Protein AF-A0A2V8BJ32-F1 (afdb_monomer_lite)

Structure (mmCIF, N/CA/C/O backbone):
data_AF-A0A2V8BJ32-F1
#
_entry.id   AF-A0A2V8BJ32-F1
#
loop_
_atom_site.group_PDB
_atom_site.id
_atom_site.type_symbol
_atom_site.label_atom_id
_atom_site.label_alt_id
_atom_site.label_comp_id
_atom_site.label_asym_id
_atom_site.label_entity_id
_atom_site.label_seq_id
_atom_site.pdbx_PDB_ins_code
_atom_site.Cartn_x
_atom_site.Cartn_y
_atom_site.Cartn_z
_atom_site.occupancy
_atom_site.B_iso_or_equiv
_atom_site.auth_seq_id
_atom_site.auth_comp_id
_atom_site.auth_asym_id
_atom_site.auth_atom_id
_atom_site.pdbx_PDB_model_num
ATOM 1 N N . MET A 1 1 ? 41.929 -1.522 50.857 1.00 39.97 1 MET A N 1
ATOM 2 C CA . MET A 1 1 ? 41.269 -2.635 50.139 1.00 39.97 1 MET A CA 1
ATOM 3 C C . MET A 1 1 ? 40.223 -2.040 49.204 1.00 39.97 1 MET A C 1
ATOM 5 O O . MET A 1 1 ? 39.151 -1.680 49.663 1.00 39.97 1 MET A O 1
ATOM 9 N N . HIS A 1 2 ? 40.567 -1.831 47.930 1.00 30.88 2 HIS A N 1
ATOM 10 C CA . HIS A 1 2 ? 39.649 -1.279 46.927 1.00 30.88 2 HIS A CA 1
ATOM 11 C C . HIS A 1 2 ? 38.985 -2.425 46.160 1.00 30.88 2 HIS A C 1
ATOM 13 O O . HIS A 1 2 ? 39.658 -3.179 45.464 1.00 30.88 2 HIS A O 1
ATOM 19 N N . SER A 1 3 ? 37.669 -2.557 46.323 1.00 29.95 3 SER A N 1
ATOM 20 C CA . SER A 1 3 ? 36.839 -3.518 45.599 1.00 29.95 3 SER A CA 1
ATOM 21 C C . SER A 1 3 ? 36.438 -2.914 44.254 1.00 29.95 3 SER A C 1
ATOM 23 O O . SER A 1 3 ? 35.726 -1.914 44.209 1.00 29.95 3 SER A O 1
ATOM 25 N N . ILE A 1 4 ? 36.909 -3.510 43.160 1.00 33.06 4 ILE A N 1
ATOM 26 C CA . ILE A 1 4 ? 36.534 -3.146 41.791 1.00 33.06 4 ILE A CA 1
ATOM 27 C C . ILE A 1 4 ? 35.224 -3.875 41.469 1.00 33.06 4 ILE A C 1
ATOM 29 O O . ILE A 1 4 ? 35.199 -5.097 41.348 1.00 33.06 4 ILE A O 1
ATOM 33 N N . GLN A 1 5 ? 34.124 -3.129 41.381 1.00 37.59 5 GLN A N 1
ATOM 34 C CA . GLN A 1 5 ? 32.831 -3.631 40.910 1.00 37.59 5 GLN A CA 1
ATOM 35 C C . GLN A 1 5 ? 32.867 -3.721 39.377 1.00 37.59 5 GLN A C 1
ATOM 37 O O . GLN A 1 5 ? 32.996 -2.712 38.685 1.00 37.59 5 GLN A O 1
ATOM 42 N N . LEU A 1 6 ? 32.785 -4.944 38.849 1.00 33.41 6 LEU A N 1
ATOM 43 C CA . LEU A 1 6 ? 32.633 -5.232 37.424 1.00 33.41 6 LEU A CA 1
ATOM 44 C C . LEU A 1 6 ? 31.199 -4.899 36.992 1.00 33.41 6 LEU A C 1
ATOM 46 O O . LEU A 1 6 ? 30.262 -5.647 37.266 1.00 33.41 6 LEU A O 1
ATOM 50 N N . THR A 1 7 ? 31.031 -3.779 36.292 1.00 40.47 7 THR A N 1
ATOM 51 C CA . THR A 1 7 ? 29.776 -3.406 35.632 1.00 40.47 7 THR A CA 1
ATOM 52 C C . THR A 1 7 ? 29.473 -4.408 34.515 1.00 40.47 7 THR A C 1
ATOM 54 O O . THR A 1 7 ? 30.022 -4.338 33.415 1.00 40.47 7 THR A O 1
ATOM 57 N N . ARG A 1 8 ? 28.612 -5.383 34.811 1.00 41.97 8 ARG A N 1
ATOM 58 C CA . ARG A 1 8 ? 28.102 -6.372 33.855 1.00 41.97 8 ARG A CA 1
ATOM 59 C C . ARG A 1 8 ? 27.190 -5.660 32.849 1.00 41.97 8 ARG A C 1
ATOM 61 O O . ARG A 1 8 ? 26.111 -5.196 33.201 1.00 41.97 8 ARG A O 1
ATOM 68 N N . ASN A 1 9 ? 27.646 -5.538 31.603 1.00 51.25 9 ASN A N 1
ATOM 69 C CA . ASN A 1 9 ? 26.899 -4.922 30.503 1.00 51.25 9 ASN A CA 1
ATOM 70 C C . ASN A 1 9 ? 25.660 -5.765 30.131 1.00 51.25 9 ASN A C 1
ATOM 72 O O . ASN A 1 9 ? 25.753 -6.692 29.333 1.00 51.25 9 ASN A O 1
ATOM 76 N N . SER A 1 10 ? 24.485 -5.379 30.635 1.00 53.38 10 SER A N 1
ATOM 77 C CA . SER A 1 10 ? 23.157 -5.948 30.317 1.00 53.38 10 SER A CA 1
ATOM 78 C C . SER A 1 10 ? 22.689 -5.724 28.869 1.00 53.38 10 SER A C 1
ATOM 80 O O . SER A 1 10 ? 21.607 -6.153 28.475 1.00 53.38 10 SER A O 1
ATOM 82 N N . LYS A 1 11 ? 23.500 -5.050 28.047 1.00 53.09 11 LYS A N 1
ATOM 83 C CA . LYS A 1 11 ? 23.150 -4.671 26.672 1.00 53.09 11 LYS A CA 1
ATOM 84 C C . LYS A 1 11 ? 23.356 -5.792 25.644 1.00 53.09 11 LYS A C 1
ATOM 86 O O . LYS A 1 11 ? 22.832 -5.684 24.541 1.00 53.09 11 LYS A O 1
ATOM 91 N N . LEU A 1 12 ? 24.096 -6.852 25.983 1.00 50.72 12 LEU A N 1
ATOM 92 C CA . LEU A 1 12 ? 24.335 -7.985 25.075 1.00 50.72 12 LEU A CA 1
ATOM 93 C C . LEU A 1 12 ? 23.344 -9.139 25.272 1.00 50.72 12 LEU A C 1
ATOM 95 O O . LEU A 1 12 ? 22.940 -9.740 24.280 1.00 50.72 12 LEU A O 1
ATOM 99 N N . ASP A 1 13 ? 22.848 -9.362 26.491 1.00 51.31 13 ASP A N 1
ATOM 100 C CA . ASP A 1 13 ? 21.828 -10.394 26.737 1.00 51.31 13 ASP A CA 1
ATOM 101 C C . ASP A 1 13 ? 20.469 -10.006 26.105 1.00 51.31 13 ASP A C 1
ATOM 103 O O . ASP A 1 13 ? 19.774 -10.845 25.536 1.00 51.31 13 ASP A O 1
ATOM 107 N N . SER A 1 14 ? 20.163 -8.703 26.015 1.00 57.22 14 SER A N 1
ATOM 108 C CA . SER A 1 14 ? 18.980 -8.183 25.304 1.00 57.22 14 SER A CA 1
ATOM 109 C C . SER A 1 14 ? 18.993 -8.413 23.781 1.00 57.22 14 SER A C 1
ATOM 111 O O . SER A 1 14 ? 17.940 -8.296 23.147 1.00 57.22 14 SER A O 1
ATOM 113 N N . LEU A 1 15 ? 20.147 -8.705 23.170 1.00 53.25 15 LEU A N 1
ATOM 114 C CA . LEU A 1 15 ? 20.251 -8.907 21.718 1.00 53.25 15 LEU A CA 1
ATOM 115 C C . LEU A 1 15 ? 20.173 -10.379 21.297 1.00 53.25 15 LEU A C 1
ATOM 117 O O . LEU A 1 15 ? 19.966 -10.644 20.113 1.00 53.25 15 LEU A O 1
ATOM 121 N N . MET A 1 16 ? 20.281 -11.331 22.229 1.00 48.72 16 MET A N 1
ATOM 122 C CA . MET A 1 16 ? 20.056 -12.751 21.923 1.00 48.72 16 MET A CA 1
ATOM 123 C C . MET A 1 16 ? 18.642 -13.238 22.262 1.00 48.72 16 MET A C 1
ATOM 125 O O . MET A 1 16 ? 18.194 -14.225 21.681 1.00 48.72 16 MET A O 1
ATOM 129 N N . GLU A 1 17 ? 17.885 -12.511 23.086 1.00 47.22 17 GLU A N 1
ATOM 130 C CA . GLU A 1 17 ? 16.532 -12.912 23.507 1.00 47.22 17 GLU A CA 1
ATOM 131 C C . GLU A 1 17 ? 15.395 -12.349 22.629 1.00 47.22 17 GLU A C 1
ATOM 133 O O . GLU A 1 17 ? 14.222 -12.389 22.984 1.00 47.22 17 GLU A O 1
ATOM 138 N N . THR A 1 18 ? 15.714 -11.848 21.431 1.00 49.72 18 THR A N 1
ATOM 139 C CA . THR A 1 18 ? 14.730 -11.335 20.451 1.00 49.72 18 THR A CA 1
ATOM 140 C C . THR A 1 18 ? 14.602 -12.198 19.195 1.00 49.72 18 THR A C 1
ATOM 142 O O . THR A 1 18 ? 14.073 -11.747 18.180 1.00 49.72 18 THR A O 1
ATOM 145 N N . LYS A 1 19 ? 15.050 -13.461 19.242 1.00 50.56 19 LYS A N 1
ATOM 146 C CA . LYS A 1 19 ? 14.910 -14.396 18.110 1.00 50.56 19 LYS A CA 1
ATOM 147 C C . LYS A 1 19 ? 13.961 -15.577 18.348 1.00 50.56 19 LYS A C 1
ATOM 149 O O . LYS A 1 19 ? 13.609 -16.242 17.383 1.00 50.56 19 LYS A O 1
ATOM 154 N N . ASN A 1 20 ? 13.479 -15.781 19.577 1.00 45.41 20 ASN A N 1
ATOM 155 C CA . ASN A 1 20 ? 12.725 -16.989 19.951 1.00 45.41 20 ASN A CA 1
ATOM 156 C C . ASN A 1 20 ? 11.257 -16.744 20.345 1.00 45.41 20 ASN A C 1
ATOM 158 O O . ASN A 1 20 ? 10.639 -17.607 20.954 1.00 45.41 20 ASN A O 1
ATOM 162 N N . SER A 1 21 ? 10.669 -15.598 19.988 1.00 48.44 21 SER A N 1
ATOM 163 C CA . SER A 1 21 ? 9.247 -15.321 20.258 1.00 48.44 21 SER A CA 1
ATOM 164 C C . SER A 1 21 ? 8.500 -14.925 18.983 1.00 48.44 21 SER A C 1
ATOM 166 O O . SER A 1 21 ? 7.912 -13.850 18.865 1.00 48.44 21 SER A O 1
ATOM 168 N N . CYS A 1 22 ? 8.596 -15.778 17.961 1.00 47.50 22 CYS A N 1
ATOM 169 C CA . CYS A 1 22 ? 7.806 -15.646 16.737 1.00 47.50 22 CYS A CA 1
ATOM 170 C C . CYS A 1 22 ? 7.344 -16.997 16.177 1.00 47.50 22 CYS A C 1
ATOM 172 O O . CYS A 1 22 ? 7.110 -17.116 14.981 1.00 47.50 22 CYS A O 1
ATOM 174 N N . ASP A 1 23 ? 7.107 -17.978 17.048 1.00 44.84 23 ASP A N 1
ATOM 175 C CA . ASP A 1 23 ? 6.207 -19.096 16.742 1.00 44.84 23 ASP A CA 1
ATOM 176 C C . ASP A 1 23 ? 4.753 -18.653 16.980 1.00 44.84 23 ASP A C 1
ATOM 178 O O . ASP A 1 23 ? 3.971 -19.292 17.683 1.00 44.84 23 ASP A O 1
ATOM 182 N N . ARG A 1 24 ? 4.362 -17.503 16.406 1.00 52.78 24 ARG A N 1
ATOM 183 C CA . ARG A 1 24 ? 2.940 -17.265 16.150 1.00 52.78 24 ARG A CA 1
ATOM 184 C C . ARG A 1 24 ? 2.593 -18.226 15.034 1.00 52.78 24 ARG A C 1
ATOM 186 O O . ARG A 1 24 ? 3.032 -18.014 13.904 1.00 52.78 24 ARG A O 1
ATOM 193 N N . PHE A 1 25 ? 1.868 -19.283 15.392 1.00 49.84 25 PHE A N 1
ATOM 194 C CA . PHE A 1 25 ? 1.277 -20.239 14.466 1.00 49.84 25 PHE A CA 1
ATOM 195 C C . PHE A 1 25 ? 0.885 -19.516 13.177 1.00 49.84 25 PHE A C 1
ATOM 197 O O . PHE A 1 25 ? 0.158 -18.518 13.272 1.00 49.84 25 PHE A O 1
ATOM 204 N N . PRO A 1 26 ? 1.384 -19.940 12.000 1.00 56.91 26 PRO A N 1
ATOM 205 C CA . PRO A 1 26 ? 0.847 -19.437 10.754 1.00 56.91 26 PRO A CA 1
ATOM 206 C C . PRO A 1 26 ? -0.631 -19.800 10.797 1.00 56.91 26 PRO A C 1
ATOM 208 O O . PRO A 1 26 ? -0.985 -20.967 10.667 1.00 56.91 26 PRO A O 1
ATOM 211 N N . LEU A 1 27 ? -1.479 -18.819 11.116 1.00 63.47 27 LEU A N 1
ATOM 212 C CA . LEU A 1 27 ? -2.914 -18.963 10.984 1.00 63.47 27 LEU A CA 1
ATOM 213 C C . LEU A 1 27 ? -3.107 -19.361 9.534 1.00 63.47 27 LEU A C 1
ATOM 215 O O . LEU A 1 27 ? -2.789 -18.594 8.622 1.00 63.47 27 LEU A O 1
ATOM 219 N N . ASP A 1 28 ? -3.484 -20.619 9.359 1.00 75.06 28 ASP A N 1
ATOM 220 C CA . ASP A 1 28 ? -3.641 -21.211 8.052 1.00 75.06 28 ASP A CA 1
ATOM 221 C C . ASP A 1 28 ? -4.677 -20.349 7.334 1.00 75.06 28 ASP A C 1
ATOM 223 O O . ASP A 1 28 ? -5.749 -20.078 7.872 1.00 75.06 28 ASP A O 1
ATOM 227 N N . GLU A 1 29 ? -4.338 -19.813 6.166 1.00 74.12 29 GLU A N 1
ATOM 228 C CA . GLU A 1 29 ? -5.190 -18.843 5.459 1.00 74.12 29 GLU A CA 1
ATOM 229 C C . GLU A 1 29 ? -6.587 -19.411 5.172 1.00 74.12 29 GLU A C 1
ATOM 231 O O . GLU A 1 29 ? -7.569 -18.678 5.102 1.00 74.12 29 GLU A O 1
ATOM 236 N N . SER A 1 30 ? -6.680 -20.737 5.102 1.00 82.00 30 SER A N 1
ATOM 237 C CA . SER A 1 30 ? -7.916 -21.512 5.045 1.00 82.00 30 SER A CA 1
ATOM 238 C C . SER A 1 30 ? -8.854 -21.280 6.237 1.00 82.00 30 SER A C 1
ATOM 240 O O . SER A 1 30 ? -10.068 -21.362 6.062 1.00 82.00 30 SER A O 1
ATOM 242 N N . ALA A 1 31 ? -8.336 -20.948 7.422 1.00 89.62 31 ALA A N 1
ATOM 243 C CA . ALA A 1 31 ? -9.136 -20.654 8.610 1.00 89.62 31 ALA A CA 1
ATOM 244 C C . ALA A 1 31 ? -9.827 -19.281 8.549 1.00 89.62 31 ALA A C 1
ATOM 246 O O . ALA A 1 31 ? -10.846 -19.090 9.208 1.00 89.62 31 ALA A O 1
ATOM 247 N N . LEU A 1 32 ? -9.309 -18.336 7.752 1.00 87.88 32 LEU A N 1
ATOM 248 C CA . LEU A 1 32 ? -9.893 -16.995 7.596 1.00 87.88 32 LEU A CA 1
ATOM 249 C C . LEU A 1 32 ? -11.096 -16.967 6.637 1.00 87.88 32 LEU A C 1
ATOM 251 O O . LEU A 1 32 ? -11.821 -15.974 6.589 1.00 87.88 32 LEU A O 1
ATOM 255 N N . GLY A 1 33 ? -11.331 -18.047 5.886 1.00 93.69 33 GLY A N 1
ATOM 256 C CA . GLY A 1 33 ? -12.442 -18.154 4.942 1.00 93.69 33 GLY A CA 1
ATOM 257 C C . GLY A 1 33 ? -12.182 -17.451 3.607 1.00 93.69 33 GLY A C 1
ATOM 258 O O . GLY A 1 33 ? -11.065 -17.440 3.095 1.00 93.69 33 GLY A O 1
ATOM 259 N N . VAL A 1 34 ? -13.239 -16.912 2.994 1.00 95.62 34 VAL A N 1
ATOM 260 C CA . VAL A 1 34 ? -13.168 -16.184 1.715 1.00 95.62 34 VAL A CA 1
ATOM 261 C C . VAL A 1 34 ? -12.975 -14.692 2.008 1.00 95.62 34 VAL A C 1
ATOM 263 O O . VAL A 1 34 ? -13.690 -14.166 2.859 1.00 95.62 34 VAL A O 1
ATOM 266 N N . PRO A 1 35 ? -12.039 -13.993 1.338 1.00 96.62 35 PRO A N 1
ATOM 267 C CA . PRO A 1 35 ? -11.855 -12.560 1.553 1.00 96.62 35 PRO A CA 1
ATOM 268 C C . PRO A 1 35 ? -13.084 -11.770 1.088 1.00 96.62 35 PRO A C 1
ATOM 270 O O . PRO A 1 35 ? -13.553 -11.960 -0.035 1.00 96.62 35 PRO A O 1
ATOM 273 N N . ASP A 1 36 ? -13.545 -10.836 1.922 1.00 97.12 36 ASP A N 1
ATOM 274 C CA . ASP A 1 36 ? -14.656 -9.925 1.615 1.00 97.12 36 ASP A CA 1
ATOM 275 C C . ASP A 1 36 ? -14.272 -8.961 0.485 1.00 97.12 36 ASP A C 1
ATOM 277 O O . ASP A 1 36 ? -15.070 -8.654 -0.400 1.00 97.12 36 ASP A O 1
ATOM 281 N N . GLN A 1 37 ? -13.033 -8.459 0.527 1.00 96.94 37 GLN A N 1
ATOM 282 C CA . GLN A 1 37 ? -12.506 -7.522 -0.460 1.00 96.94 37 GLN A CA 1
ATOM 283 C C . GLN A 1 37 ? -11.052 -7.840 -0.805 1.00 96.94 37 GLN A C 1
ATOM 285 O O . GLN A 1 37 ? -10.239 -8.193 0.053 1.00 96.94 37 GLN A O 1
ATOM 290 N N . VAL A 1 38 ? -10.709 -7.660 -2.080 1.00 96.69 38 VAL A N 1
ATOM 291 C CA . VAL A 1 38 ? -9.374 -7.930 -2.619 1.00 96.69 38 VAL A CA 1
ATOM 292 C C . VAL A 1 38 ? -8.842 -6.673 -3.293 1.00 96.69 38 VAL A C 1
ATOM 294 O O . VAL A 1 38 ? -9.232 -6.329 -4.408 1.00 96.69 38 VAL A O 1
ATOM 297 N N . HIS A 1 39 ? -7.897 -6.014 -2.632 1.00 96.44 39 HIS A N 1
ATOM 298 C CA . HIS A 1 39 ? -7.268 -4.789 -3.113 1.00 96.44 39 HIS A CA 1
ATOM 299 C C . HIS A 1 39 ? -5.916 -5.119 -3.745 1.00 96.44 39 HIS A C 1
ATOM 301 O O . HIS A 1 39 ? -4.938 -5.443 -3.066 1.00 96.44 39 HIS A O 1
ATOM 307 N N . ARG A 1 40 ? -5.866 -5.067 -5.079 1.00 95.62 40 ARG A N 1
ATOM 308 C CA . ARG A 1 40 ? -4.651 -5.297 -5.879 1.00 95.62 40 ARG A CA 1
ATOM 309 C C . ARG A 1 40 ? -4.123 -3.989 -6.446 1.00 95.62 40 ARG A C 1
ATOM 311 O O . ARG A 1 40 ? -4.852 -3.008 -6.608 1.00 95.62 40 ARG A O 1
ATOM 318 N N . ILE A 1 41 ? -2.848 -3.998 -6.814 1.00 92.88 41 ILE A N 1
ATOM 319 C CA . ILE A 1 41 ? -2.256 -2.901 -7.579 1.00 92.88 41 ILE A CA 1
ATOM 320 C C . ILE A 1 41 ? -3.031 -2.670 -8.867 1.00 92.88 41 ILE A C 1
ATOM 322 O O . ILE A 1 41 ? -3.435 -3.614 -9.549 1.00 92.88 41 ILE A O 1
ATOM 326 N N . SER A 1 42 ? -3.208 -1.393 -9.199 1.00 89.25 42 SER A N 1
ATOM 327 C CA . SER A 1 42 ? -3.900 -1.007 -10.417 1.00 89.25 42 SER A CA 1
ATOM 328 C C . SER A 1 42 ? -3.180 -1.553 -11.654 1.00 89.25 42 SER A C 1
ATOM 330 O O . SER A 1 42 ? -1.985 -1.285 -11.833 1.00 89.25 42 SER A O 1
ATOM 332 N N . PRO A 1 43 ? -3.884 -2.251 -12.567 1.00 89.12 43 PRO A N 1
ATOM 333 C CA . PRO A 1 43 ? -3.284 -2.724 -13.814 1.00 89.12 43 PRO A CA 1
ATOM 334 C C . PRO A 1 43 ? -2.759 -1.560 -14.665 1.00 89.12 43 PRO A C 1
ATOM 336 O O . PRO A 1 43 ? -1.827 -1.743 -15.447 1.00 89.12 43 PRO A O 1
ATOM 339 N N . ARG A 1 44 ? -3.291 -0.343 -14.464 1.00 90.44 44 ARG A N 1
ATOM 340 C CA . ARG A 1 44 ? -2.811 0.880 -15.121 1.00 90.44 44 ARG A CA 1
ATOM 341 C C . ARG A 1 44 ? -1.372 1.210 -14.739 1.00 90.44 44 ARG A C 1
ATOM 343 O O . ARG A 1 44 ? -0.595 1.555 -15.616 1.00 90.44 44 ARG A O 1
ATOM 350 N N . VAL A 1 45 ? -0.995 1.063 -13.467 1.00 88.19 45 VAL A N 1
ATOM 351 C CA . VAL A 1 45 ? 0.382 1.330 -13.010 1.00 88.19 45 VAL A CA 1
ATOM 352 C C . VAL A 1 45 ? 1.353 0.345 -13.657 1.00 88.19 45 VAL A C 1
ATOM 354 O O . VAL A 1 45 ? 2.386 0.750 -14.179 1.00 88.19 45 VAL A O 1
ATOM 357 N N . ILE A 1 46 ? 0.984 -0.939 -13.701 1.00 89.19 46 ILE A N 1
ATOM 358 C CA . ILE A 1 46 ? 1.790 -1.977 -14.355 1.00 89.19 46 ILE A CA 1
ATOM 359 C C . ILE A 1 46 ? 1.928 -1.678 -15.855 1.00 89.19 46 ILE A C 1
ATOM 361 O O . ILE A 1 46 ? 3.031 -1.745 -16.394 1.00 89.19 46 ILE A O 1
ATOM 365 N N . SER A 1 47 ? 0.833 -1.303 -16.522 1.00 90.38 47 SER A N 1
ATOM 366 C CA . SER A 1 47 ? 0.842 -0.920 -17.937 1.00 90.38 47 SER A CA 1
ATOM 367 C C . SER A 1 47 ? 1.727 0.303 -18.202 1.00 90.38 47 SER A C 1
ATOM 369 O O . SER A 1 47 ? 2.538 0.267 -19.124 1.00 90.38 47 SER A O 1
ATOM 371 N N . LEU A 1 48 ? 1.657 1.341 -17.362 1.00 91.94 48 LEU A N 1
ATOM 372 C CA . LEU A 1 48 ? 2.518 2.523 -17.468 1.00 91.94 48 LEU A CA 1
ATOM 373 C C . LEU A 1 48 ? 4.003 2.172 -17.309 1.00 91.94 48 LEU A C 1
ATOM 375 O O . LEU A 1 48 ? 4.825 2.694 -18.058 1.00 91.94 48 LEU A O 1
ATOM 379 N N . CYS A 1 49 ? 4.359 1.260 -16.398 1.00 89.50 49 CYS A N 1
ATOM 380 C CA . CYS A 1 49 ? 5.740 0.786 -16.270 1.00 89.50 49 CYS A CA 1
ATOM 381 C C . CYS A 1 49 ? 6.226 0.056 -17.533 1.00 89.50 49 CYS A C 1
ATOM 383 O O . CYS A 1 49 ? 7.355 0.284 -17.964 1.00 89.50 49 CYS A O 1
ATOM 385 N N . TRP A 1 50 ? 5.383 -0.781 -18.148 1.00 90.12 50 TRP A N 1
ATOM 386 C CA . TRP A 1 50 ? 5.715 -1.453 -19.411 1.00 90.12 50 TRP A CA 1
ATOM 387 C C . TRP A 1 50 ? 5.879 -0.471 -20.570 1.00 90.12 50 TRP A C 1
ATOM 389 O O . TRP A 1 50 ? 6.835 -0.586 -21.334 1.00 90.12 50 TRP A O 1
ATOM 399 N N . LEU A 1 51 ? 4.987 0.516 -20.683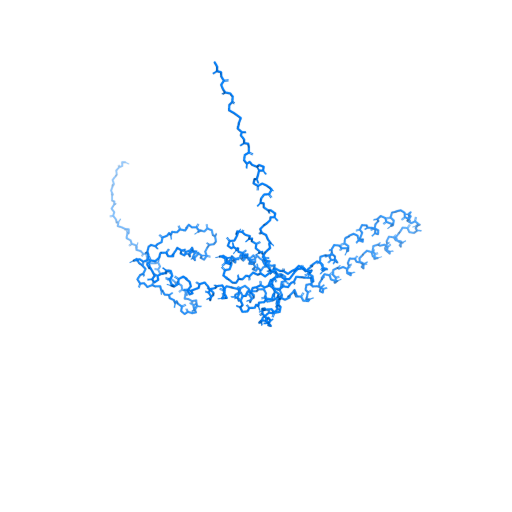 1.00 93.06 51 LEU A N 1
ATOM 400 C CA . LEU A 1 51 ? 5.083 1.561 -21.704 1.00 93.06 51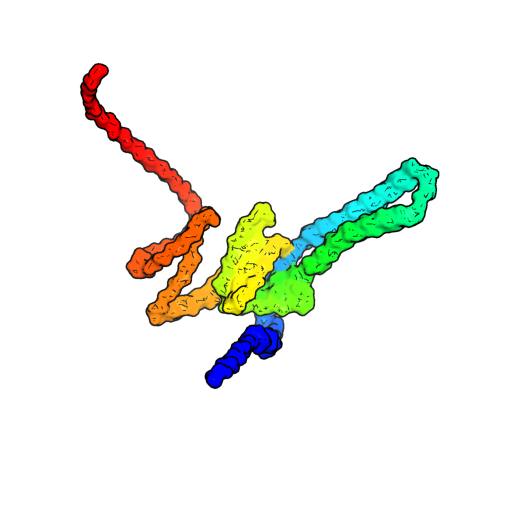 LEU A CA 1
ATOM 401 C C . LEU A 1 51 ? 6.343 2.411 -21.524 1.00 93.06 51 LEU A C 1
ATOM 403 O O . LEU A 1 51 ? 7.024 2.695 -22.506 1.00 93.06 51 LEU A O 1
ATOM 407 N N . ALA A 1 52 ? 6.692 2.768 -20.285 1.00 90.25 52 ALA A N 1
ATOM 408 C CA . ALA A 1 52 ? 7.926 3.489 -19.986 1.00 90.25 52 ALA A CA 1
ATOM 409 C C . ALA A 1 52 ? 9.168 2.671 -20.377 1.00 90.25 52 ALA A C 1
ATOM 411 O O . ALA A 1 52 ? 10.056 3.192 -21.046 1.00 90.25 52 ALA A O 1
ATOM 412 N N . ALA A 1 53 ? 9.201 1.378 -20.037 1.00 88.38 53 ALA A N 1
ATOM 413 C CA . ALA A 1 53 ? 10.292 0.490 -20.435 1.00 88.38 53 ALA A CA 1
ATOM 414 C C . ALA A 1 53 ? 10.416 0.383 -21.967 1.00 88.38 53 ALA A C 1
ATOM 416 O O . ALA A 1 53 ? 11.518 0.481 -22.507 1.00 88.38 53 ALA A O 1
ATOM 417 N N . LEU A 1 54 ? 9.290 0.249 -22.679 1.00 91.12 54 LEU A N 1
ATOM 418 C CA . LEU A 1 54 ? 9.267 0.209 -24.143 1.00 91.12 54 LEU A CA 1
ATOM 419 C C . LEU A 1 54 ? 9.765 1.526 -24.755 1.00 91.12 54 LEU A C 1
ATOM 421 O O . LEU A 1 54 ? 10.563 1.503 -25.689 1.00 91.12 54 LEU A O 1
ATOM 425 N N . ALA A 1 55 ? 9.341 2.669 -24.210 1.00 91.00 55 ALA A N 1
ATOM 426 C CA . ALA A 1 55 ? 9.782 3.983 -24.664 1.00 91.00 55 ALA A CA 1
ATOM 427 C C . ALA A 1 55 ? 11.302 4.165 -24.503 1.00 91.00 55 ALA A C 1
ATOM 429 O O . ALA A 1 55 ? 11.956 4.640 -25.431 1.00 91.00 55 ALA A O 1
ATOM 430 N N . CYS A 1 56 ? 11.878 3.721 -23.379 1.00 87.38 56 CYS A N 1
ATOM 431 C CA . CYS A 1 56 ? 13.329 3.725 -23.165 1.00 87.38 56 CYS A CA 1
ATOM 432 C C . CYS A 1 56 ? 14.064 2.865 -24.204 1.00 87.38 56 CYS A C 1
ATOM 434 O O . CYS A 1 56 ? 15.068 3.306 -24.761 1.00 87.38 56 CYS A O 1
ATOM 436 N N . LEU A 1 57 ? 13.547 1.672 -24.520 1.00 87.31 57 LEU A N 1
ATOM 437 C CA . LEU A 1 57 ? 14.137 0.795 -25.538 1.00 87.31 57 LEU A CA 1
ATOM 438 C C . LEU A 1 57 ? 14.080 1.409 -26.945 1.00 87.31 57 LEU A C 1
ATOM 440 O O . LEU A 1 57 ? 15.061 1.345 -27.686 1.00 87.31 57 LEU A O 1
ATOM 444 N N . VAL A 1 58 ? 12.959 2.038 -27.310 1.00 92.56 58 VAL A N 1
ATOM 445 C CA . VAL A 1 58 ? 12.810 2.720 -28.607 1.00 92.56 58 VAL A CA 1
ATOM 446 C C . VAL A 1 58 ? 13.751 3.922 -28.703 1.00 92.56 58 VAL A C 1
ATOM 448 O O . VAL A 1 58 ? 14.436 4.077 -29.714 1.00 92.56 58 VAL A O 1
ATOM 451 N N . ALA A 1 59 ? 13.837 4.744 -27.654 1.00 88.38 59 ALA A N 1
ATOM 452 C CA . ALA A 1 59 ? 14.756 5.880 -27.605 1.00 88.38 59 ALA A CA 1
ATOM 453 C C . ALA A 1 59 ? 16.218 5.426 -27.726 1.00 88.38 59 ALA A C 1
ATOM 455 O O . ALA A 1 59 ? 16.978 5.996 -28.510 1.00 88.38 59 ALA A O 1
ATOM 456 N N . ALA A 1 60 ? 16.591 4.354 -27.024 1.00 85.69 60 ALA A N 1
ATOM 457 C CA . ALA A 1 60 ? 17.913 3.749 -27.110 1.00 85.69 60 ALA A CA 1
ATOM 458 C C . ALA A 1 60 ? 18.255 3.303 -28.541 1.00 85.69 60 ALA A C 1
ATOM 460 O O . ALA A 1 60 ? 19.306 3.666 -29.075 1.00 85.69 60 ALA A O 1
ATOM 461 N N . ALA A 1 61 ? 17.347 2.571 -29.191 1.00 87.62 61 ALA A N 1
ATOM 462 C CA . ALA A 1 61 ? 17.522 2.118 -30.569 1.00 87.62 61 ALA A CA 1
ATOM 463 C C . ALA A 1 61 ? 17.636 3.292 -31.557 1.00 87.62 61 ALA A C 1
ATOM 465 O O . ALA A 1 61 ? 18.464 3.262 -32.471 1.00 87.62 61 ALA A O 1
ATOM 466 N N . LEU A 1 62 ? 16.844 4.347 -31.354 1.00 91.94 62 LEU A N 1
ATOM 467 C CA . LEU A 1 62 ? 16.863 5.545 -32.189 1.00 91.94 62 LEU A CA 1
ATOM 468 C C . LEU A 1 62 ? 18.179 6.319 -32.043 1.00 91.94 62 LEU A C 1
ATOM 470 O O . LEU A 1 62 ? 18.766 6.706 -33.053 1.00 91.94 62 LEU A O 1
ATOM 474 N N . VAL A 1 63 ? 18.690 6.482 -30.819 1.00 87.75 63 VAL A N 1
ATOM 475 C CA . VAL A 1 63 ? 19.997 7.107 -30.554 1.00 87.75 63 VAL A CA 1
ATOM 476 C C . VAL A 1 63 ? 21.115 6.337 -31.255 1.00 87.75 63 VAL A C 1
ATOM 478 O O . VAL A 1 63 ? 21.911 6.944 -31.975 1.00 87.75 63 VAL A O 1
ATOM 481 N N . VAL A 1 64 ? 21.139 5.007 -31.119 1.00 84.50 64 VAL A N 1
ATOM 482 C CA . VAL A 1 64 ? 22.117 4.149 -31.807 1.00 84.50 64 VAL A CA 1
ATOM 483 C C . VAL A 1 64 ? 22.007 4.309 -33.327 1.00 84.50 64 VAL A C 1
ATOM 485 O O . VAL A 1 64 ? 23.019 4.539 -33.987 1.00 84.50 64 VAL A O 1
ATOM 488 N N . SER A 1 65 ? 20.792 4.280 -33.887 1.00 87.31 65 SER A N 1
ATOM 489 C CA . SER A 1 65 ? 20.571 4.439 -35.331 1.00 87.31 65 SER A CA 1
ATOM 490 C C . SER A 1 65 ? 21.041 5.800 -35.862 1.00 87.31 65 SER A C 1
ATOM 492 O O . SER A 1 65 ? 21.690 5.866 -36.911 1.00 87.31 65 SER A O 1
ATOM 494 N N . LEU A 1 66 ? 20.757 6.886 -35.139 1.00 90.00 66 LEU A N 1
ATOM 495 C CA . LEU A 1 66 ? 21.180 8.236 -35.516 1.00 90.00 66 LEU A CA 1
ATOM 496 C C . LEU A 1 66 ? 22.702 8.401 -35.440 1.00 90.00 66 LEU A C 1
ATOM 498 O O . LEU A 1 6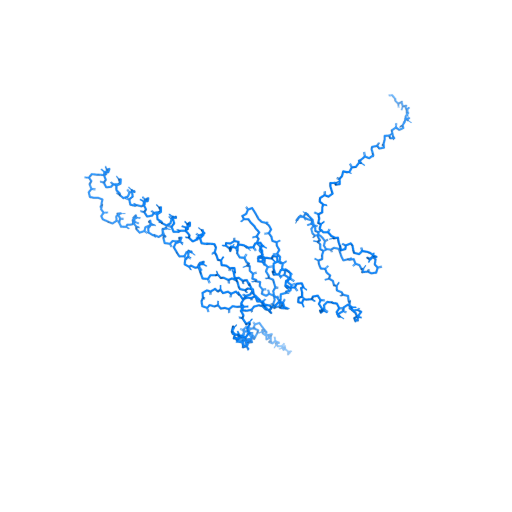6 ? 23.294 8.988 -36.347 1.00 90.00 66 LEU A O 1
ATOM 502 N N . LEU A 1 67 ? 23.345 7.850 -34.406 1.00 85.50 67 LEU A N 1
ATOM 503 C CA . LEU A 1 67 ? 24.806 7.839 -34.273 1.00 85.50 67 LEU A CA 1
ATOM 504 C C . LEU A 1 67 ? 25.466 7.082 -35.431 1.00 85.50 67 LEU A C 1
ATOM 506 O O . LEU A 1 67 ? 26.409 7.601 -36.031 1.00 85.50 67 LEU A O 1
ATOM 510 N N . SER A 1 68 ? 24.939 5.910 -35.801 1.00 83.31 68 SER A N 1
ATOM 511 C CA . SER A 1 68 ? 25.449 5.126 -36.933 1.00 83.31 68 SER A CA 1
ATOM 512 C C . SER A 1 68 ? 25.347 5.877 -38.261 1.00 83.31 68 SER A C 1
ATOM 514 O O . SER A 1 68 ? 26.288 5.845 -39.050 1.00 83.31 68 SER A O 1
ATOM 516 N N . LYS A 1 69 ? 24.236 6.589 -38.506 1.00 88.81 69 LYS A N 1
ATOM 517 C CA . LYS A 1 69 ? 24.064 7.390 -39.730 1.00 88.81 69 LYS A CA 1
ATOM 518 C C . LYS A 1 69 ? 24.968 8.621 -39.757 1.00 88.81 69 LYS A C 1
ATOM 520 O O . LYS A 1 69 ? 25.509 8.946 -40.808 1.00 88.81 69 LYS A O 1
ATOM 525 N N . ARG A 1 70 ? 25.124 9.314 -38.623 1.00 88.81 70 ARG A N 1
ATOM 526 C CA . ARG A 1 70 ? 25.848 10.593 -38.562 1.00 88.81 70 ARG A CA 1
ATOM 527 C C . ARG A 1 70 ? 27.360 10.424 -38.654 1.00 88.81 70 ARG A C 1
ATOM 529 O O . ARG A 1 70 ? 28.013 11.260 -39.267 1.00 88.81 70 ARG A O 1
ATOM 536 N N . LEU A 1 71 ? 27.922 9.392 -38.024 1.00 83.31 71 LEU A N 1
ATOM 537 C CA . LEU A 1 71 ? 29.377 9.261 -37.954 1.00 83.31 71 LEU A CA 1
ATOM 538 C C . LEU A 1 71 ? 29.990 8.673 -39.229 1.00 83.31 71 LEU A C 1
ATOM 540 O O . LEU A 1 71 ? 31.197 8.810 -39.403 1.00 83.31 71 LEU A O 1
ATOM 544 N N . GLY A 1 72 ? 29.211 8.030 -40.112 1.00 75.75 72 GLY A N 1
ATOM 545 C CA . GLY A 1 72 ? 29.701 7.463 -41.383 1.00 75.75 72 GLY A CA 1
ATOM 546 C C . GLY A 1 72 ? 30.852 6.452 -41.240 1.00 75.75 72 GLY A C 1
ATOM 547 O O . GLY A 1 72 ? 31.416 5.996 -42.228 1.00 75.75 72 GLY A O 1
ATOM 548 N N . THR A 1 73 ? 31.215 6.113 -40.005 1.00 61.59 73 THR A N 1
ATOM 549 C CA . THR A 1 73 ? 32.404 5.373 -39.608 1.00 61.59 73 THR A CA 1
ATOM 550 C C . THR A 1 73 ? 32.010 4.359 -38.552 1.00 61.59 73 THR A C 1
ATOM 552 O O . THR A 1 73 ? 31.077 4.559 -37.768 1.00 61.59 73 THR A O 1
ATOM 555 N N . THR A 1 74 ? 32.733 3.244 -38.553 1.00 77.19 74 THR A N 1
ATOM 556 C CA . THR A 1 74 ? 32.691 2.194 -37.538 1.00 77.19 74 THR A CA 1
ATOM 557 C C . THR A 1 74 ? 32.912 2.804 -36.159 1.00 77.19 74 THR A C 1
ATOM 559 O O . THR A 1 74 ? 34.052 2.993 -35.736 1.00 77.19 74 THR A O 1
ATOM 562 N N . VAL A 1 75 ? 31.820 3.121 -35.456 1.00 73.31 75 VAL A N 1
ATOM 563 C CA . VAL A 1 75 ? 31.865 3.457 -34.032 1.00 73.31 75 VAL A CA 1
ATOM 564 C C . VAL A 1 75 ? 32.616 2.314 -33.357 1.00 73.31 75 VAL A C 1
ATOM 566 O O . VAL A 1 75 ? 32.184 1.163 -33.484 1.00 73.31 75 VAL A O 1
ATOM 569 N N . PRO A 1 76 ? 33.753 2.580 -32.692 1.00 82.94 76 PRO A N 1
ATOM 570 C CA . PRO A 1 76 ? 34.530 1.520 -32.081 1.00 82.94 76 PRO A CA 1
ATOM 571 C C . PRO A 1 76 ? 33.620 0.744 -31.133 1.00 82.94 76 PRO A C 1
ATOM 573 O O . PRO A 1 76 ? 33.029 1.339 -30.230 1.00 82.94 76 PRO A O 1
ATOM 576 N N . LEU A 1 77 ? 33.506 -0.570 -31.360 1.00 82.50 77 LEU A N 1
ATOM 577 C CA . LEU A 1 77 ? 32.533 -1.483 -30.738 1.00 82.50 77 LEU A CA 1
ATOM 578 C C . LEU A 1 77 ? 32.364 -1.257 -29.226 1.00 82.50 77 LEU A C 1
ATOM 580 O O . LEU A 1 77 ? 31.259 -1.329 -28.697 1.00 82.50 77 LEU A O 1
ATOM 584 N N . ARG A 1 78 ? 33.460 -0.906 -28.544 1.00 88.19 78 ARG A N 1
ATOM 585 C CA . ARG A 1 78 ? 33.500 -0.585 -27.112 1.00 88.19 78 ARG A CA 1
ATOM 586 C C . ARG A 1 78 ? 32.546 0.548 -26.709 1.00 88.19 78 ARG A C 1
ATOM 588 O O . ARG A 1 78 ? 31.853 0.417 -25.709 1.00 88.19 78 ARG A O 1
ATOM 595 N N . HIS A 1 79 ? 32.471 1.633 -27.480 1.00 84.50 79 HIS A N 1
ATOM 596 C CA . HIS A 1 79 ? 31.602 2.773 -27.159 1.00 84.50 79 HIS A CA 1
ATOM 597 C C . HIS A 1 79 ? 30.129 2.435 -27.391 1.00 84.50 79 HIS A C 1
ATOM 599 O O . HIS A 1 79 ? 29.283 2.793 -26.575 1.00 84.50 79 HIS A O 1
ATOM 605 N N . ALA A 1 80 ? 29.830 1.686 -28.458 1.00 82.38 80 ALA A N 1
ATOM 606 C CA . ALA A 1 80 ? 28.481 1.185 -28.710 1.00 82.38 80 ALA A CA 1
ATOM 607 C C . ALA A 1 80 ? 28.014 0.240 -27.587 1.00 82.38 80 ALA A C 1
ATOM 609 O O . ALA A 1 80 ? 26.884 0.357 -27.118 1.00 82.38 80 ALA A O 1
ATOM 610 N N . MET A 1 81 ? 28.900 -0.638 -27.100 1.00 85.94 81 MET A N 1
ATOM 611 C CA . MET A 1 81 ? 28.614 -1.522 -25.967 1.00 85.94 81 MET A CA 1
ATOM 612 C C . MET A 1 81 ? 28.367 -0.757 -24.663 1.00 85.94 81 MET A C 1
ATOM 614 O O . MET A 1 81 ? 27.406 -1.066 -23.965 1.00 85.94 81 MET A O 1
ATOM 618 N N . LEU A 1 82 ? 29.188 0.249 -24.338 1.00 91.25 82 LEU A N 1
ATOM 619 C CA . LEU A 1 82 ? 29.011 1.049 -23.119 1.00 91.25 82 LEU A CA 1
ATOM 620 C C . LEU A 1 82 ? 27.698 1.838 -23.135 1.00 91.25 82 LEU A C 1
ATOM 622 O O . LEU A 1 82 ? 26.975 1.843 -22.139 1.00 91.25 82 LEU A O 1
ATOM 626 N N . LEU A 1 83 ? 27.362 2.457 -24.270 1.00 87.38 83 LEU A N 1
ATOM 627 C CA . LEU A 1 83 ? 26.107 3.192 -24.421 1.00 87.38 83 LEU A CA 1
ATOM 628 C C . LEU A 1 83 ? 24.900 2.250 -24.329 1.00 87.38 83 LEU A C 1
ATOM 630 O O . LEU A 1 83 ? 23.934 2.547 -23.629 1.00 87.38 83 LEU A O 1
ATOM 634 N N . GLY A 1 84 ? 24.980 1.091 -24.989 1.00 85.88 84 GLY A N 1
ATOM 635 C CA . GLY A 1 84 ? 23.954 0.055 -24.905 1.00 85.88 84 GLY A CA 1
ATOM 636 C C . GLY A 1 84 ? 23.750 -0.437 -23.473 1.00 85.88 84 GLY A C 1
ATOM 637 O O . GLY A 1 84 ? 22.613 -0.513 -23.018 1.00 85.88 84 GLY A O 1
ATOM 638 N N . ALA A 1 85 ? 24.832 -0.703 -22.738 1.00 89.75 85 ALA A N 1
ATOM 639 C CA . ALA A 1 85 ? 24.765 -1.131 -21.344 1.00 89.75 85 ALA A CA 1
ATOM 640 C C . ALA A 1 85 ? 24.114 -0.070 -20.442 1.00 89.75 85 ALA A C 1
ATOM 642 O O . ALA A 1 85 ? 23.232 -0.413 -19.657 1.00 89.75 85 ALA A O 1
ATOM 643 N N . ALA A 1 86 ? 24.484 1.206 -20.593 1.00 90.75 86 ALA A N 1
ATOM 644 C CA . ALA A 1 86 ? 23.893 2.303 -19.825 1.00 90.75 86 ALA A CA 1
ATOM 645 C C . ALA A 1 86 ? 22.372 2.410 -20.057 1.00 90.75 86 ALA A C 1
ATOM 647 O O . ALA A 1 86 ? 21.587 2.427 -19.108 1.00 90.75 86 ALA A O 1
ATOM 648 N N . LEU A 1 87 ? 21.938 2.369 -21.318 1.00 85.88 87 LEU A N 1
ATOM 649 C CA . LEU A 1 87 ? 20.516 2.431 -21.674 1.00 85.88 87 LEU A CA 1
ATOM 650 C C . LEU A 1 87 ? 19.737 1.208 -21.170 1.00 85.88 87 LEU A C 1
ATOM 652 O O . LEU A 1 87 ? 18.597 1.323 -20.718 1.00 85.88 87 LEU A O 1
ATOM 656 N N . LEU A 1 88 ? 20.363 0.031 -21.200 1.00 87.00 88 LEU A N 1
ATOM 657 C CA . LEU A 1 88 ? 19.757 -1.204 -20.710 1.00 87.00 88 LEU A CA 1
ATOM 658 C C . LEU A 1 88 ? 19.600 -1.176 -19.185 1.00 87.00 88 LEU A C 1
ATOM 660 O O . LEU A 1 88 ? 18.570 -1.616 -18.676 1.00 87.00 88 LEU A O 1
ATOM 664 N N . THR A 1 89 ? 20.558 -0.594 -18.454 1.00 90.62 89 THR A N 1
ATOM 665 C CA . THR A 1 89 ? 20.416 -0.393 -17.004 1.00 90.62 89 THR A CA 1
ATOM 666 C C . THR A 1 89 ? 19.271 0.554 -16.653 1.00 90.62 89 THR A C 1
ATOM 668 O O . THR A 1 89 ? 18.527 0.262 -15.718 1.00 90.62 89 THR A O 1
ATOM 671 N N . GLU A 1 90 ? 19.053 1.622 -17.425 1.00 88.50 90 GLU A N 1
ATOM 672 C CA . GLU A 1 90 ? 17.914 2.525 -17.213 1.00 88.50 90 GLU A CA 1
ATOM 673 C C . GLU A 1 90 ? 16.571 1.837 -17.492 1.00 88.50 90 GLU A C 1
ATOM 675 O O . GLU A 1 90 ? 15.640 1.955 -16.693 1.00 88.50 90 GLU A O 1
ATOM 680 N N . ALA A 1 91 ? 16.479 1.054 -18.571 1.00 87.62 91 ALA A N 1
ATOM 681 C CA . ALA A 1 91 ? 15.270 0.299 -18.907 1.00 87.62 91 ALA A CA 1
ATOM 682 C C . ALA A 1 91 ? 14.965 -0.827 -17.900 1.00 87.62 91 ALA A C 1
ATOM 684 O O . ALA A 1 91 ? 13.804 -1.203 -17.720 1.00 87.62 91 ALA A O 1
ATOM 685 N N . LEU A 1 92 ? 15.982 -1.354 -17.211 1.00 89.88 92 LEU A N 1
ATOM 686 C CA . LEU A 1 92 ? 15.820 -2.434 -16.237 1.00 89.88 92 LEU A CA 1
ATOM 687 C C . LEU A 1 92 ? 15.112 -1.970 -14.954 1.00 89.88 92 LEU A C 1
ATOM 689 O O . LEU A 1 92 ? 14.334 -2.728 -14.373 1.00 89.88 92 LEU A O 1
ATOM 693 N N . VAL A 1 93 ? 15.327 -0.725 -14.522 1.00 91.56 93 VAL A N 1
ATOM 694 C CA . VAL A 1 93 ? 14.737 -0.172 -13.289 1.00 91.56 93 VAL A CA 1
ATOM 695 C C . VAL A 1 93 ? 13.199 -0.257 -13.256 1.00 91.56 93 VAL A C 1
ATOM 697 O O . VAL A 1 93 ? 12.668 -0.823 -12.293 1.00 91.56 93 VAL A O 1
ATOM 700 N N . PRO A 1 94 ? 12.439 0.247 -14.254 1.00 88.56 94 PRO A N 1
ATOM 701 C CA . PRO A 1 94 ? 10.978 0.162 -14.236 1.00 88.56 94 PRO A CA 1
ATOM 702 C C . PRO A 1 94 ? 10.471 -1.280 -14.330 1.00 88.56 94 PRO A C 1
ATOM 704 O O . PRO A 1 94 ? 9.427 -1.584 -13.757 1.00 88.56 94 PRO A O 1
ATOM 707 N N . ILE A 1 95 ? 11.212 -2.176 -14.990 1.00 87.69 95 ILE A N 1
ATOM 708 C CA . ILE A 1 95 ? 10.869 -3.602 -15.076 1.00 87.69 95 ILE A CA 1
ATOM 709 C C . ILE A 1 95 ? 10.979 -4.251 -13.693 1.00 87.69 95 ILE A C 1
ATOM 711 O O . ILE A 1 95 ? 10.036 -4.902 -13.239 1.00 87.69 95 ILE A O 1
ATOM 715 N N . VAL A 1 96 ? 12.094 -4.029 -12.989 1.00 91.31 96 VAL A N 1
ATOM 716 C CA . VAL A 1 96 ? 12.298 -4.535 -11.622 1.00 91.31 96 VAL A CA 1
ATOM 717 C C . VAL A 1 96 ? 11.238 -3.972 -10.677 1.00 91.31 96 VAL A C 1
ATOM 719 O O . VAL A 1 96 ? 10.647 -4.726 -9.904 1.00 91.31 96 VAL A O 1
ATOM 722 N N . MET A 1 97 ? 10.930 -2.675 -10.777 1.00 87.50 97 MET A N 1
ATOM 723 C CA . MET A 1 97 ? 9.846 -2.060 -10.008 1.00 87.50 97 MET A CA 1
ATOM 724 C C . MET A 1 97 ? 8.490 -2.702 -10.321 1.00 87.50 97 MET A C 1
ATOM 726 O O . MET A 1 97 ? 7.768 -3.064 -9.395 1.00 87.50 97 MET A O 1
ATOM 730 N N . ALA A 1 98 ? 8.148 -2.906 -11.596 1.00 86.56 98 ALA A N 1
ATOM 731 C CA . ALA A 1 98 ? 6.889 -3.533 -11.994 1.00 86.56 98 ALA A CA 1
ATOM 732 C C . ALA A 1 98 ? 6.748 -4.952 -11.425 1.00 86.56 98 ALA A C 1
ATOM 734 O O . ALA A 1 98 ? 5.682 -5.306 -10.917 1.00 86.56 98 ALA A O 1
ATOM 735 N N . VAL A 1 99 ? 7.822 -5.746 -11.457 1.00 88.50 99 VAL A N 1
ATOM 736 C CA . VAL A 1 99 ? 7.847 -7.099 -10.879 1.00 88.50 99 VAL A CA 1
ATOM 737 C C . VAL A 1 99 ? 7.698 -7.045 -9.362 1.00 88.50 99 VAL A C 1
ATOM 739 O O . VAL A 1 99 ? 6.864 -7.758 -8.805 1.00 88.50 99 VAL A O 1
ATOM 742 N N . HIS A 1 100 ? 8.455 -6.172 -8.694 1.00 87.50 100 HIS A N 1
ATOM 743 C CA . HIS A 1 100 ? 8.414 -6.025 -7.239 1.00 87.50 100 HIS A CA 1
ATOM 744 C C . HIS A 1 100 ? 7.022 -5.625 -6.752 1.00 87.50 100 HIS A C 1
ATOM 746 O O . HIS A 1 100 ? 6.488 -6.219 -5.814 1.00 87.50 100 HIS A O 1
ATOM 752 N N . PHE A 1 101 ? 6.398 -4.666 -7.436 1.00 86.44 101 PHE A N 1
ATOM 753 C CA . PHE A 1 101 ? 5.071 -4.188 -7.090 1.00 86.44 101 PHE A CA 1
ATOM 754 C C . PHE A 1 101 ? 3.988 -5.221 -7.389 1.00 86.44 101 PHE A C 1
ATOM 756 O O . PHE A 1 101 ? 3.148 -5.439 -6.524 1.00 86.44 101 PHE A O 1
ATOM 763 N N . ARG A 1 102 ? 4.033 -5.944 -8.517 1.00 87.88 102 ARG A N 1
ATOM 764 C CA . ARG A 1 102 ? 2.998 -6.928 -8.915 1.00 87.88 102 ARG A CA 1
ATOM 765 C C . ARG A 1 102 ? 2.653 -7.962 -7.834 1.00 87.88 102 ARG A C 1
ATOM 767 O O . ARG A 1 102 ? 1.584 -8.563 -7.879 1.00 87.88 102 ARG A O 1
ATOM 774 N N . THR A 1 103 ? 3.548 -8.166 -6.877 1.00 89.38 103 THR A N 1
ATOM 775 C CA . THR A 1 103 ? 3.389 -9.128 -5.792 1.00 89.38 103 THR A CA 1
ATOM 776 C C . THR A 1 103 ? 2.692 -8.598 -4.535 1.00 89.38 103 THR A C 1
ATOM 778 O O . THR A 1 103 ? 2.509 -9.374 -3.598 1.00 89.38 103 THR A O 1
ATOM 781 N N . VAL A 1 104 ? 2.321 -7.312 -4.488 1.00 93.50 104 VAL A N 1
ATOM 782 C CA . VAL A 1 104 ? 1.663 -6.694 -3.328 1.00 93.50 104 VAL A CA 1
ATOM 783 C C . VAL A 1 104 ? 0.142 -6.714 -3.491 1.00 93.50 104 VAL A C 1
ATOM 785 O O . VAL A 1 104 ? -0.393 -6.214 -4.484 1.00 93.50 104 VAL A O 1
ATOM 788 N N . ALA A 1 105 ? -0.558 -7.254 -2.496 1.00 95.88 105 ALA A N 1
ATOM 789 C CA . ALA A 1 105 ? -2.012 -7.210 -2.393 1.00 95.88 105 ALA A CA 1
ATOM 790 C C . ALA A 1 105 ? -2.455 -7.135 -0.927 1.00 95.88 105 ALA A C 1
ATOM 792 O O . ALA A 1 105 ? -1.764 -7.626 -0.033 1.00 95.88 105 ALA A O 1
ATOM 793 N N . TYR A 1 106 ? -3.622 -6.542 -0.696 1.00 96.94 106 TYR A N 1
ATOM 794 C CA . TYR A 1 106 ? -4.280 -6.521 0.605 1.00 96.94 106 TYR A CA 1
ATOM 795 C C . TYR A 1 106 ? -5.618 -7.240 0.488 1.00 96.94 106 TYR A C 1
ATOM 797 O O . TYR A 1 106 ? -6.435 -6.917 -0.375 1.00 96.94 106 TYR A O 1
ATOM 805 N N . LEU A 1 107 ? -5.818 -8.239 1.336 1.00 96.94 107 LEU A N 1
ATOM 806 C CA . LEU A 1 107 ? -7.045 -9.018 1.414 1.00 96.94 107 LEU A CA 1
ATOM 807 C C . LEU A 1 107 ? -7.725 -8.667 2.732 1.00 96.94 107 LEU A C 1
ATOM 809 O O . LEU A 1 107 ? -7.116 -8.780 3.798 1.00 96.94 107 LEU A O 1
ATOM 813 N N . VAL A 1 108 ? -8.965 -8.208 2.653 1.00 97.38 108 VAL A N 1
ATOM 814 C CA . VAL A 1 108 ? -9.770 -7.858 3.821 1.00 97.38 108 VAL A CA 1
ATOM 815 C C . VAL A 1 108 ? -10.638 -9.062 4.150 1.00 97.38 108 VAL A C 1
ATOM 817 O O . VAL A 1 108 ? -11.427 -9.497 3.313 1.00 97.38 108 VAL A O 1
ATOM 820 N N . PHE A 1 109 ? -10.489 -9.588 5.358 1.00 97.31 109 PHE A N 1
ATOM 821 C CA . PHE A 1 109 ? -11.337 -10.637 5.908 1.00 97.31 109 PHE A CA 1
ATOM 822 C C . PHE A 1 109 ? -12.153 -10.082 7.072 1.00 97.31 109 PHE A C 1
ATOM 824 O O . PHE A 1 109 ? -11.865 -9.009 7.612 1.00 97.31 109 PHE A O 1
ATOM 831 N N . ARG A 1 110 ? -13.148 -10.853 7.507 1.00 95.88 110 ARG A N 1
ATOM 832 C CA . ARG A 1 110 ? -13.958 -10.508 8.674 1.00 95.88 110 ARG A CA 1
ATOM 833 C C . ARG A 1 110 ? -13.118 -10.316 9.939 1.00 95.88 110 ARG A C 1
ATOM 835 O O . ARG A 1 110 ? -13.347 -9.348 10.652 1.00 95.88 110 ARG A O 1
ATOM 842 N N . ASP A 1 111 ? -12.120 -11.172 10.162 1.00 95.69 111 ASP A N 1
ATOM 843 C CA . ASP A 1 111 ? -11.348 -11.211 11.417 1.00 95.69 111 ASP A CA 1
ATOM 844 C C . ASP A 1 111 ? -9.948 -10.577 11.319 1.00 95.69 111 ASP A C 1
ATOM 846 O O . ASP A 1 111 ? -9.241 -10.439 12.322 1.00 95.69 111 ASP A O 1
ATOM 850 N N . GLY A 1 112 ? -9.530 -10.152 10.123 1.00 95.94 112 GLY A N 1
ATOM 851 C CA . GLY A 1 112 ? -8.266 -9.446 9.961 1.00 95.94 112 GLY A CA 1
ATOM 852 C C . GLY A 1 112 ? -7.973 -8.953 8.549 1.00 95.94 112 GLY A C 1
ATOM 853 O O . GLY A 1 112 ? -8.723 -9.158 7.595 1.00 95.94 112 GLY A O 1
ATOM 854 N N . LEU A 1 113 ? -6.820 -8.311 8.429 1.00 96.94 113 LEU A N 1
ATOM 855 C CA . LEU A 1 113 ? -6.226 -7.839 7.192 1.00 96.94 113 LEU A CA 1
ATOM 856 C C . LEU A 1 113 ? -5.031 -8.723 6.840 1.00 96.94 113 LEU A C 1
ATOM 858 O O . LEU A 1 113 ? -4.092 -8.850 7.626 1.00 96.94 113 LEU A O 1
ATOM 862 N N . VAL A 1 114 ? -5.012 -9.286 5.636 1.00 96.44 114 VAL A N 1
ATOM 863 C CA . VAL A 1 114 ? -3.856 -10.037 5.137 1.00 96.44 114 VAL A CA 1
ATOM 864 C C . VAL A 1 114 ? -3.105 -9.195 4.122 1.00 96.44 114 VAL A C 1
ATOM 866 O O . VAL A 1 114 ? -3.616 -8.850 3.058 1.00 96.44 114 VAL A O 1
ATOM 869 N N . HIS A 1 115 ? -1.858 -8.882 4.449 1.00 95.69 115 HIS A N 1
ATOM 870 C CA . HIS A 1 115 ? -0.913 -8.262 3.537 1.00 95.69 115 HIS A CA 1
ATOM 871 C C . HIS A 1 115 ? -0.105 -9.355 2.835 1.00 95.69 115 HIS A C 1
ATOM 873 O O . HIS A 1 115 ? 0.679 -10.079 3.454 1.00 95.69 115 HIS A O 1
ATOM 879 N N . VAL A 1 116 ? -0.294 -9.464 1.526 1.00 95.00 116 VAL A N 1
ATOM 880 C CA . VAL A 1 116 ? 0.448 -10.375 0.657 1.00 95.00 116 VAL A CA 1
ATOM 881 C C . VAL A 1 116 ? 1.557 -9.588 -0.023 1.00 95.00 116 VAL A C 1
ATOM 883 O O . VAL A 1 116 ? 1.295 -8.573 -0.667 1.00 95.00 116 VAL A O 1
ATOM 886 N N . ARG A 1 117 ? 2.799 -10.056 0.112 1.00 93.44 117 ARG A N 1
ATOM 887 C CA . ARG A 1 117 ? 3.977 -9.499 -0.557 1.00 93.44 117 ARG A CA 1
ATOM 888 C C . ARG A 1 117 ? 4.878 -10.628 -1.046 1.00 93.44 117 ARG A C 1
ATOM 890 O O . ARG A 1 117 ? 5.711 -11.156 -0.305 1.00 93.44 117 ARG A O 1
ATOM 897 N N . GLY A 1 118 ? 4.732 -10.989 -2.315 1.00 90.75 118 GLY A N 1
ATOM 898 C CA . GLY A 1 118 ? 5.455 -12.122 -2.901 1.00 90.75 118 GLY A CA 1
ATOM 899 C C . GLY A 1 118 ? 4.968 -13.435 -2.304 1.00 90.75 118 GLY A C 1
ATOM 900 O O . GLY A 1 118 ? 3.770 -13.697 -2.273 1.00 90.75 118 GLY A O 1
ATOM 901 N N . SER A 1 119 ? 5.902 -14.247 -1.812 1.00 89.31 119 SER A N 1
ATOM 902 C CA . SER A 1 119 ? 5.595 -15.471 -1.061 1.00 89.31 119 SER A CA 1
ATOM 903 C C . SER A 1 119 ? 5.263 -15.213 0.409 1.00 89.31 119 SER A C 1
ATOM 905 O O . SER A 1 119 ? 4.806 -16.118 1.101 1.00 89.31 119 SER A O 1
ATOM 907 N N . ARG A 1 120 ? 5.503 -13.995 0.911 1.00 92.44 120 ARG A N 1
ATOM 908 C CA . ARG A 1 120 ? 5.254 -13.658 2.311 1.00 92.44 120 ARG A CA 1
ATOM 909 C C . ARG A 1 120 ? 3.816 -13.196 2.472 1.00 92.44 120 ARG A C 1
ATOM 911 O O . ARG A 1 120 ? 3.357 -12.307 1.756 1.00 92.44 120 ARG A O 1
ATOM 918 N N . ARG A 1 121 ? 3.135 -13.781 3.448 1.00 93.62 121 ARG A N 1
ATOM 919 C CA . ARG A 1 121 ? 1.799 -13.382 3.879 1.00 93.62 121 ARG A CA 1
ATOM 920 C C . ARG A 1 121 ? 1.898 -12.954 5.332 1.00 93.62 121 ARG A C 1
ATOM 922 O O . ARG A 1 121 ? 2.527 -13.631 6.141 1.00 93.62 121 ARG A O 1
ATOM 929 N N . THR A 1 122 ? 1.353 -11.792 5.646 1.00 93.81 122 THR A N 1
ATOM 930 C CA . THR A 1 122 ? 1.316 -11.263 7.007 1.00 93.81 122 THR A CA 1
ATOM 931 C C . THR A 1 122 ? -0.131 -10.992 7.352 1.00 93.81 122 THR A C 1
ATOM 933 O O . THR A 1 122 ? -0.764 -10.139 6.737 1.00 93.81 122 THR A O 1
ATOM 936 N N . ILE A 1 123 ? -0.643 -11.754 8.310 1.00 95.19 123 ILE A N 1
ATOM 937 C CA . ILE A 1 123 ? -1.995 -11.609 8.836 1.00 95.19 123 ILE A CA 1
ATOM 938 C C . ILE A 1 123 ? -1.911 -10.627 10.002 1.00 95.19 123 ILE A C 1
ATOM 940 O O . ILE A 1 123 ? -1.072 -10.792 10.887 1.00 95.19 123 ILE A O 1
ATOM 944 N N . VAL A 1 124 ? -2.745 -9.595 9.970 1.00 95.50 124 VAL A N 1
ATOM 945 C CA . VAL A 1 124 ? -2.885 -8.588 11.022 1.00 95.50 124 VAL A CA 1
ATOM 946 C C . VAL A 1 124 ? -4.326 -8.639 11.490 1.00 95.50 124 VAL A C 1
ATOM 948 O O . VAL A 1 124 ? -5.235 -8.371 10.702 1.00 95.50 124 VAL A O 1
ATOM 951 N N . ARG A 1 125 ? -4.560 -9.012 12.745 1.00 95.44 125 ARG A N 1
ATOM 952 C CA . ARG A 1 125 ? -5.932 -9.071 13.265 1.00 95.44 125 ARG A CA 1
ATOM 953 C C . ARG A 1 125 ? -6.454 -7.663 13.540 1.00 95.44 125 ARG A C 1
ATOM 955 O O . ARG A 1 125 ? -5.672 -6.759 13.835 1.00 95.44 125 ARG A O 1
ATOM 962 N N . TRP A 1 126 ? -7.769 -7.462 13.457 1.00 95.81 126 TRP A N 1
ATOM 963 C CA . TRP A 1 126 ? -8.352 -6.132 13.681 1.00 95.81 126 TRP A CA 1
ATOM 964 C C . TRP A 1 126 ? -8.100 -5.597 15.097 1.00 95.81 126 TRP A C 1
ATOM 966 O O . TRP A 1 126 ? -7.884 -4.401 15.256 1.00 95.81 126 TRP A O 1
ATOM 976 N N . ASP A 1 127 ? -8.054 -6.478 16.099 1.00 93.69 127 ASP A N 1
ATOM 977 C CA . ASP A 1 127 ? -7.746 -6.156 17.498 1.00 93.69 127 ASP A CA 1
ATOM 978 C C . ASP A 1 127 ? -6.253 -5.896 17.764 1.00 93.69 127 ASP A C 1
ATOM 980 O O . ASP A 1 127 ? -5.901 -5.331 18.797 1.00 93.69 12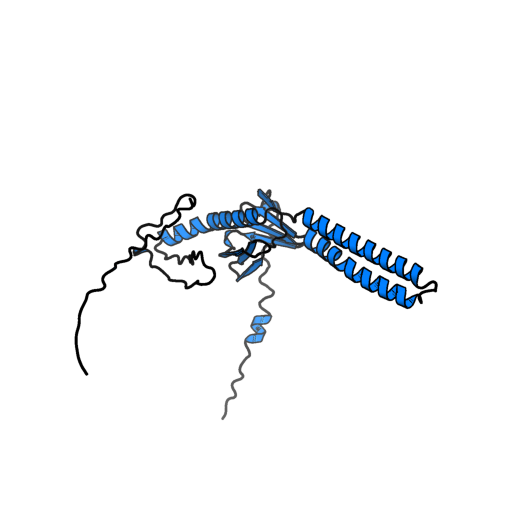7 ASP A O 1
ATOM 984 N N . GLU A 1 128 ? -5.362 -6.271 16.843 1.00 94.38 128 GLU A N 1
ATOM 985 C CA . GLU A 1 128 ? -3.935 -5.942 16.941 1.00 94.38 128 GLU A CA 1
ATOM 986 C C . GLU A 1 128 ? -3.626 -4.523 16.459 1.00 94.38 128 GLU A C 1
ATOM 988 O O . GLU A 1 128 ? -2.540 -4.014 16.736 1.00 94.38 128 GLU A O 1
ATOM 993 N N . ILE A 1 129 ? -4.539 -3.885 15.726 1.00 94.81 129 ILE A N 1
ATOM 994 C CA . ILE A 1 129 ? -4.347 -2.538 15.194 1.00 94.81 129 ILE A CA 1
ATOM 995 C C . ILE A 1 129 ? -4.713 -1.521 16.272 1.00 94.81 129 ILE A C 1
ATOM 997 O O . ILE A 1 129 ? -5.868 -1.411 16.672 1.00 94.81 129 ILE A O 1
ATOM 1001 N N . THR A 1 130 ? -3.728 -0.742 16.713 1.00 89.00 130 THR A N 1
ATOM 1002 C CA . THR A 1 130 ? -3.921 0.295 17.732 1.00 89.00 130 THR A CA 1
ATOM 1003 C C . THR A 1 130 ? -4.239 1.649 17.121 1.00 89.00 130 THR A C 1
ATOM 1005 O O . THR A 1 130 ? -5.076 2.379 17.645 1.00 89.00 130 THR A O 1
ATOM 1008 N N . GLU A 1 131 ? -3.588 1.996 16.008 1.00 88.88 131 GLU A N 1
ATOM 1009 C CA . GLU A 1 131 ? -3.734 3.310 15.383 1.00 88.88 131 GLU A CA 1
ATOM 1010 C C . GLU A 1 131 ? -3.757 3.198 13.857 1.00 88.88 131 GLU A C 1
ATOM 1012 O O . GLU A 1 131 ? -2.987 2.451 13.245 1.00 88.88 131 GLU A O 1
ATOM 1017 N N . VAL A 1 132 ? -4.616 3.998 13.224 1.00 90.06 132 VAL A N 1
ATOM 1018 C CA . VAL A 1 132 ? -4.669 4.161 11.768 1.00 90.06 132 VAL A CA 1
ATOM 1019 C C . VAL A 1 132 ? -4.481 5.640 11.453 1.00 90.06 132 VAL A C 1
ATOM 1021 O O . VAL A 1 132 ? -5.336 6.470 11.746 1.00 90.06 132 VAL A O 1
ATOM 1024 N N . PHE A 1 133 ? -3.343 5.981 10.855 1.00 90.19 133 PHE A N 1
ATOM 1025 C CA . PHE A 1 133 ? -3.028 7.341 10.434 1.00 90.19 133 PHE A CA 1
ATOM 1026 C C . PHE A 1 133 ? -3.375 7.547 8.967 1.00 90.19 133 PHE A C 1
ATOM 1028 O O . PHE A 1 133 ? -2.851 6.838 8.108 1.00 90.19 133 PHE A O 1
ATOM 1035 N N . GLU A 1 134 ? -4.157 8.582 8.680 1.00 91.00 134 GLU A N 1
ATOM 1036 C CA . GLU A 1 134 ? -4.353 9.112 7.334 1.00 91.00 134 GLU A CA 1
ATOM 1037 C C . GLU A 1 134 ? -3.448 10.334 7.130 1.00 91.00 134 GLU A C 1
ATOM 1039 O O . GLU A 1 134 ? -3.556 11.331 7.842 1.00 91.00 134 GLU A O 1
ATOM 1044 N N . LYS A 1 135 ? -2.550 10.284 6.141 1.00 89.88 135 LYS A N 1
ATOM 1045 C CA . LYS A 1 135 ? -1.779 11.454 5.705 1.00 89.88 135 LYS A CA 1
ATOM 1046 C C . LYS A 1 135 ? -2.127 11.791 4.264 1.00 89.88 135 LYS A C 1
ATOM 1048 O O . LYS A 1 135 ? -1.702 11.094 3.343 1.00 89.88 135 LYS A O 1
ATOM 1053 N N . ARG A 1 136 ? -2.841 12.896 4.059 1.00 87.44 136 ARG A N 1
ATOM 1054 C CA . ARG A 1 136 ? -3.094 13.434 2.717 1.00 87.44 136 ARG A CA 1
ATOM 1055 C C . ARG A 1 136 ? -1.820 14.051 2.149 1.00 87.44 136 ARG A C 1
ATOM 1057 O O . ARG A 1 136 ? -1.135 14.827 2.813 1.00 87.44 136 ARG A O 1
ATOM 1064 N N . THR A 1 137 ? -1.481 13.683 0.920 1.00 88.88 137 THR A N 1
ATOM 1065 C CA . THR A 1 137 ? -0.362 14.255 0.163 1.00 88.88 137 THR A CA 1
ATOM 1066 C C . THR A 1 137 ? -0.850 14.703 -1.211 1.00 88.88 137 THR A C 1
ATOM 1068 O O . THR A 1 137 ? -1.896 14.263 -1.678 1.00 88.88 137 THR A O 1
ATOM 1071 N N . TYR A 1 138 ? -0.067 15.529 -1.908 1.00 89.31 138 TYR A N 1
ATOM 1072 C CA . TYR A 1 138 ? -0.386 15.938 -3.283 1.00 89.31 138 TYR A CA 1
ATOM 1073 C C . TYR A 1 138 ? -0.434 14.763 -4.281 1.00 89.31 138 TYR A C 1
ATOM 1075 O O . TYR A 1 138 ? -0.975 14.907 -5.370 1.00 89.31 138 TYR A O 1
ATOM 1083 N N . ARG A 1 139 ? 0.132 13.598 -3.925 1.00 85.50 139 ARG A N 1
ATOM 1084 C CA . ARG A 1 139 ? 0.102 12.365 -4.735 1.00 85.50 139 ARG A CA 1
ATOM 1085 C C . ARG A 1 139 ? -1.027 11.407 -4.342 1.00 85.50 139 ARG A C 1
ATOM 1087 O O . ARG A 1 139 ? -1.041 10.278 -4.820 1.00 85.50 139 ARG A O 1
ATOM 1094 N N . GLY A 1 140 ? -1.918 11.831 -3.448 1.00 87.06 140 GLY A N 1
ATOM 1095 C CA . GLY A 1 140 ? -2.975 11.006 -2.871 1.00 87.06 140 GLY A CA 1
ATOM 1096 C C . GLY A 1 140 ? -2.812 10.811 -1.367 1.00 87.06 140 GLY A C 1
ATOM 1097 O O . GLY A 1 140 ? -1.906 11.353 -0.723 1.00 87.06 140 GLY A O 1
ATOM 1098 N N . THR A 1 141 ? -3.715 10.036 -0.794 1.00 87.75 141 THR A N 1
ATOM 1099 C CA . THR A 1 141 ? -3.711 9.723 0.631 1.00 87.75 141 THR A CA 1
ATOM 1100 C C . THR A 1 141 ? -2.724 8.583 0.916 1.00 87.75 141 THR A C 1
ATOM 1102 O O . THR A 1 141 ? -2.448 7.753 0.055 1.00 87.75 141 THR A O 1
ATOM 1105 N N . ARG A 1 142 ? -2.096 8.577 2.093 1.00 91.25 142 ARG A N 1
ATOM 1106 C CA . ARG A 1 142 ? -1.248 7.477 2.569 1.00 91.25 142 ARG A CA 1
ATOM 1107 C C . ARG A 1 142 ? -1.753 7.038 3.931 1.00 91.25 142 ARG A C 1
ATOM 1109 O O . ARG A 1 142 ? -1.774 7.852 4.853 1.00 91.25 142 ARG A O 1
ATOM 1116 N N . TYR A 1 143 ? -2.063 5.754 4.064 1.00 92.50 143 TYR A N 1
ATOM 1117 C CA . TYR A 1 143 ? -2.420 5.164 5.349 1.00 92.50 143 TYR A CA 1
ATOM 1118 C C . TYR A 1 143 ? -1.207 4.515 6.020 1.00 92.50 143 TYR A C 1
ATOM 1120 O O . TYR A 1 143 ? -0.398 3.842 5.372 1.00 92.50 143 TYR A O 1
ATOM 1128 N N . ARG A 1 144 ? -1.074 4.708 7.331 1.00 94.19 144 ARG A N 1
ATOM 1129 C CA . ARG A 1 144 ? -0.096 4.012 8.176 1.00 94.19 144 ARG A CA 1
ATOM 1130 C C . ARG A 1 144 ? -0.828 3.364 9.341 1.00 94.19 144 ARG A C 1
ATOM 1132 O O . ARG A 1 144 ? -1.425 4.062 10.148 1.00 94.19 144 ARG A O 1
ATOM 1139 N N . ILE A 1 145 ? -0.729 2.047 9.425 1.00 94.00 145 ILE A N 1
ATOM 1140 C CA . ILE A 1 145 ? -1.262 1.230 10.512 1.00 94.00 145 ILE A CA 1
ATOM 1141 C C . ILE A 1 145 ? -0.159 1.043 11.553 1.00 94.00 145 ILE A C 1
ATOM 1143 O O . ILE A 1 145 ? 0.980 0.735 11.183 1.00 94.00 145 ILE A O 1
ATOM 1147 N N . VAL A 1 146 ? -0.488 1.212 12.828 1.00 92.06 146 VAL A N 1
ATOM 1148 C CA . VAL A 1 146 ? 0.359 0.852 13.971 1.00 92.06 146 VAL A CA 1
ATOM 1149 C C . VAL A 1 146 ? -0.278 -0.332 14.683 1.00 92.06 146 VAL A C 1
ATOM 1151 O O . VAL A 1 146 ? -1.491 -0.361 14.886 1.00 92.06 146 VAL A O 1
ATOM 1154 N N . LEU A 1 147 ? 0.543 -1.328 14.994 1.00 94.81 147 LEU A N 1
ATOM 1155 C CA . LEU A 1 147 ? 0.136 -2.530 15.704 1.00 94.81 147 LEU A CA 1
ATOM 1156 C C . LEU A 1 147 ? 0.441 -2.392 17.203 1.00 94.81 147 LEU A C 1
ATOM 1158 O O . LEU A 1 147 ? 1.266 -1.573 17.613 1.00 94.81 147 LEU A O 1
ATOM 1162 N N . SER A 1 148 ? -0.178 -3.239 18.021 1.00 91.00 148 SER A N 1
ATOM 1163 C CA . SER A 1 148 ? 0.011 -3.292 19.477 1.00 91.00 148 SER A CA 1
ATOM 1164 C C . SER A 1 148 ? 1.446 -3.598 19.913 1.00 91.00 148 SER A C 1
ATOM 1166 O O . SER A 1 148 ? 1.862 -3.191 20.993 1.00 91.00 148 SER A O 1
ATOM 1168 N N . ASP A 1 149 ? 2.232 -4.249 19.055 1.00 92.75 149 ASP A N 1
ATOM 1169 C CA . ASP A 1 149 ? 3.664 -4.493 19.260 1.00 92.75 149 ASP A CA 1
ATOM 1170 C C . ASP A 1 149 ? 4.568 -3.333 18.793 1.00 92.75 149 ASP A C 1
ATOM 1172 O O . ASP A 1 149 ? 5.793 -3.460 18.768 1.00 92.75 149 ASP A O 1
ATOM 1176 N N . GLY A 1 150 ? 3.980 -2.202 18.394 1.00 92.75 150 GLY A N 1
ATOM 1177 C CA . GLY A 1 150 ? 4.689 -1.019 17.908 1.00 92.75 150 GLY A CA 1
ATOM 1178 C C . GLY A 1 150 ? 5.187 -1.126 16.464 1.00 92.75 150 GLY A C 1
ATOM 1179 O O . GLY A 1 150 ? 5.733 -0.150 15.936 1.00 92.75 150 GLY A O 1
ATOM 1180 N N . ARG A 1 151 ? 4.998 -2.264 15.777 1.00 94.62 151 ARG A N 1
ATOM 1181 C CA . ARG A 1 151 ? 5.302 -2.356 14.344 1.00 94.62 151 ARG A CA 1
ATOM 1182 C C . ARG A 1 151 ? 4.379 -1.431 13.565 1.00 94.62 151 ARG A C 1
ATOM 1184 O O . ARG A 1 151 ? 3.221 -1.221 13.913 1.00 94.62 151 ARG A O 1
ATOM 1191 N N . THR A 1 152 ? 4.897 -0.898 12.463 1.00 95.12 152 THR A N 1
ATOM 1192 C CA . THR A 1 152 ? 4.119 -0.035 11.575 1.00 95.12 152 THR A CA 1
ATOM 1193 C C . THR A 1 152 ? 4.086 -0.602 10.167 1.00 95.12 152 THR A C 1
ATOM 1195 O O . THR A 1 152 ? 5.105 -1.041 9.631 1.00 95.12 152 THR A O 1
ATOM 1198 N N . THR A 1 153 ? 2.905 -0.586 9.556 1.00 94.62 153 THR A N 1
ATOM 1199 C CA . THR A 1 153 ? 2.698 -1.007 8.169 1.00 94.62 153 THR A CA 1
ATOM 1200 C C . THR A 1 153 ? 2.114 0.158 7.387 1.00 94.62 153 THR A C 1
ATOM 1202 O O . THR A 1 153 ? 1.043 0.665 7.706 1.00 94.62 153 THR A O 1
ATOM 1205 N N . SER A 1 154 ? 2.832 0.612 6.361 1.00 94.62 154 SER A N 1
ATOM 1206 C CA . SER A 1 154 ? 2.332 1.651 5.456 1.00 94.62 154 SER A CA 1
ATOM 1207 C C . SER A 1 154 ? 1.614 1.014 4.274 1.00 94.62 154 SER A C 1
ATOM 1209 O O . SER A 1 154 ? 2.180 0.141 3.616 1.00 94.62 154 SER A O 1
ATOM 1211 N N . ILE A 1 155 ? 0.404 1.483 3.984 1.00 94.12 155 ILE A N 1
ATOM 1212 C CA . ILE A 1 155 ? -0.344 1.124 2.780 1.00 94.12 155 ILE A CA 1
ATOM 1213 C C . ILE A 1 155 ? 0.097 2.067 1.665 1.00 94.12 155 ILE A C 1
ATOM 1215 O O . ILE A 1 155 ? 0.124 3.292 1.823 1.00 94.12 155 ILE A O 1
ATOM 1219 N N . THR A 1 156 ? 0.511 1.498 0.540 1.00 88.88 156 THR A N 1
ATOM 1220 C CA . THR A 1 156 ? 1.001 2.275 -0.595 1.00 88.88 156 THR A CA 1
ATOM 1221 C C . THR A 1 156 ? -0.165 2.802 -1.445 1.00 88.88 156 THR A C 1
ATOM 1223 O O . THR A 1 156 ? -1.126 2.077 -1.694 1.00 88.88 156 THR A O 1
ATOM 1226 N N . PRO A 1 157 ? -0.075 4.040 -1.969 1.00 91.12 157 PRO A N 1
ATOM 1227 C CA . PRO A 1 157 ? -1.150 4.659 -2.758 1.00 91.12 157 PRO A CA 1
ATOM 1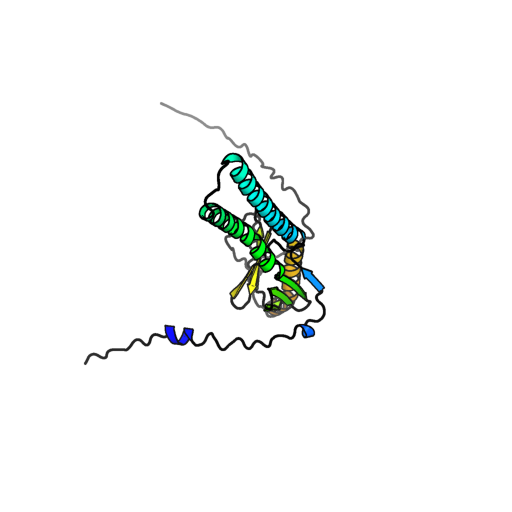228 C C . PRO A 1 157 ? -1.318 4.058 -4.166 1.00 91.12 157 PRO A C 1
ATOM 1230 O O . PRO A 1 157 ? -2.162 4.494 -4.933 1.00 91.12 157 PRO A O 1
ATOM 1233 N N . ILE A 1 158 ? -0.494 3.074 -4.539 1.00 90.75 158 ILE A N 1
ATOM 1234 C CA . ILE A 1 158 ? -0.522 2.413 -5.857 1.00 90.75 158 ILE A CA 1
ATOM 1235 C C . ILE A 1 158 ? -1.614 1.336 -5.976 1.00 90.75 158 ILE A C 1
ATOM 1237 O O . ILE A 1 158 ? -1.783 0.732 -7.041 1.00 90.75 158 ILE A O 1
ATOM 1241 N N . LEU A 1 159 ? -2.319 1.049 -4.881 1.00 93.44 159 LEU A N 1
ATOM 1242 C CA . LEU A 1 159 ? -3.425 0.098 -4.853 1.00 93.44 159 LEU A CA 1
ATOM 1243 C C . LEU A 1 159 ? -4.657 0.689 -5.537 1.00 93.44 159 LEU A C 1
ATOM 1245 O O . LEU A 1 159 ? -4.958 1.874 -5.409 1.00 93.44 159 LEU A O 1
ATOM 1249 N N . THR A 1 160 ? -5.386 -0.159 -6.256 1.00 92.62 160 THR A N 1
ATOM 1250 C CA . THR A 1 160 ? -6.724 0.195 -6.744 1.00 92.62 160 THR A CA 1
ATOM 1251 C C . THR A 1 160 ? -7.635 0.389 -5.540 1.00 92.62 160 THR A C 1
ATOM 1253 O O . THR A 1 160 ? -7.537 -0.387 -4.596 1.00 92.62 160 THR A O 1
ATOM 1256 N N . ASN A 1 161 ? -8.494 1.409 -5.569 1.00 93.88 161 ASN A N 1
ATOM 1257 C CA . ASN A 1 161 ? -9.436 1.715 -4.487 1.00 93.88 161 ASN A CA 1
ATOM 1258 C C . ASN A 1 161 ? -8.767 1.877 -3.107 1.00 93.88 161 ASN A C 1
ATOM 1260 O O . ASN A 1 161 ? -9.329 1.539 -2.072 1.00 93.88 161 ASN A O 1
ATOM 1264 N N . HIS A 1 162 ? -7.559 2.441 -3.096 1.00 93.88 162 HIS A N 1
ATOM 1265 C CA . HIS A 1 162 ? -6.792 2.750 -1.890 1.00 93.88 162 HIS A CA 1
ATOM 1266 C C . HIS A 1 162 ? -7.614 3.461 -0.790 1.00 93.88 162 HIS A C 1
ATOM 1268 O O . HIS A 1 162 ? -7.495 3.109 0.383 1.00 93.88 162 HIS A O 1
ATOM 1274 N N . ASP A 1 163 ? -8.444 4.443 -1.157 1.00 92.06 163 ASP A N 1
ATOM 1275 C CA . ASP A 1 163 ? -9.249 5.207 -0.193 1.00 92.06 163 ASP A CA 1
ATOM 1276 C C . ASP A 1 163 ? -10.371 4.346 0.416 1.00 92.06 163 ASP A C 1
ATOM 1278 O O . ASP A 1 163 ? -10.631 4.412 1.616 1.00 92.06 163 ASP A O 1
ATOM 1282 N N . GLU A 1 164 ? -10.982 3.473 -0.392 1.00 94.88 164 GLU A N 1
ATOM 1283 C CA . GLU A 1 164 ? -11.987 2.498 0.052 1.00 94.88 164 GLU A CA 1
ATOM 1284 C C . GLU A 1 164 ? -11.377 1.470 1.015 1.00 94.88 164 GLU A C 1
ATOM 1286 O O . GLU A 1 164 ? -11.976 1.153 2.044 1.00 94.88 164 GLU A O 1
ATOM 1291 N N . LEU A 1 165 ? -10.157 0.995 0.730 1.00 95.88 165 LEU A N 1
ATOM 1292 C CA . LEU A 1 165 ? -9.407 0.121 1.633 1.00 95.88 165 LEU A CA 1
ATOM 1293 C C . LEU A 1 165 ? -9.149 0.811 2.979 1.00 95.88 165 LEU A C 1
ATOM 1295 O O . LEU A 1 165 ? -9.381 0.209 4.026 1.00 95.88 165 LEU A O 1
ATOM 1299 N N . GLY A 1 166 ? -8.700 2.069 2.967 1.00 93.94 166 GLY A N 1
ATOM 1300 C CA . GLY A 1 166 ? -8.468 2.841 4.190 1.00 93.94 166 GLY A CA 1
ATOM 1301 C C . GLY A 1 166 ? -9.734 3.026 5.026 1.00 93.94 166 GLY A C 1
ATOM 1302 O O . GLY A 1 166 ? -9.716 2.770 6.232 1.00 93.94 166 GLY A O 1
ATOM 1303 N N . ALA A 1 167 ? -10.846 3.393 4.384 1.00 92.12 167 ALA A N 1
ATOM 1304 C CA . ALA A 1 167 ? -12.148 3.518 5.037 1.00 92.12 167 ALA A CA 1
ATOM 1305 C C . ALA A 1 167 ? -12.634 2.178 5.616 1.00 92.12 167 ALA A C 1
ATOM 1307 O O . ALA A 1 167 ? -13.101 2.127 6.754 1.00 92.12 167 ALA A O 1
ATOM 1308 N N . THR A 1 168 ? -12.462 1.084 4.868 1.00 95.75 168 THR A N 1
ATOM 1309 C CA . THR A 1 168 ? -12.826 -0.269 5.311 1.00 95.75 168 THR A CA 1
ATOM 1310 C C . THR A 1 168 ? -12.012 -0.690 6.531 1.00 95.75 168 THR A C 1
ATOM 1312 O O . THR A 1 168 ? -12.577 -1.195 7.498 1.00 95.75 168 THR A O 1
ATOM 1315 N N . ILE A 1 169 ? -10.700 -0.437 6.535 1.00 95.44 169 ILE A N 1
ATOM 1316 C CA . ILE A 1 169 ? -9.832 -0.727 7.684 1.00 95.44 169 ILE A CA 1
ATOM 1317 C C . ILE A 1 169 ? -10.280 0.073 8.907 1.00 95.44 169 ILE A C 1
ATOM 1319 O O . ILE A 1 169 ? -10.441 -0.505 9.978 1.00 95.44 169 ILE A O 1
ATOM 1323 N N . ALA A 1 170 ? -10.527 1.377 8.760 1.00 91.50 170 ALA A N 1
ATOM 1324 C CA . ALA A 1 170 ? -10.990 2.212 9.866 1.00 91.50 170 ALA A CA 1
ATOM 1325 C C . ALA A 1 170 ? -12.328 1.713 10.443 1.00 91.50 170 ALA A C 1
ATOM 1327 O O . ALA A 1 170 ? -12.478 1.628 11.664 1.00 91.50 170 ALA A O 1
ATOM 1328 N N . ALA A 1 171 ? -13.271 1.319 9.581 1.00 92.06 171 ALA A N 1
ATOM 1329 C CA . ALA A 1 171 ? -14.555 0.764 10.000 1.00 92.06 171 ALA A CA 1
ATOM 1330 C C . ALA A 1 171 ? -14.394 -0.573 10.745 1.00 92.06 171 ALA A C 1
ATOM 1332 O O . ALA A 1 171 ? -14.932 -0.722 11.840 1.00 92.06 171 ALA A O 1
ATOM 1333 N N . ARG A 1 172 ? -13.604 -1.511 10.202 1.00 95.06 172 ARG A N 1
ATOM 1334 C CA . ARG A 1 172 ? -13.362 -2.835 10.806 1.00 95.06 172 ARG A CA 1
ATOM 1335 C C . ARG A 1 172 ? -12.621 -2.758 12.140 1.00 95.06 172 ARG A C 1
ATOM 1337 O O . ARG A 1 172 ? -12.992 -3.446 13.084 1.00 95.06 172 ARG A O 1
ATOM 1344 N N . VAL A 1 173 ? -11.608 -1.897 12.243 1.00 94.00 173 VAL A N 1
ATOM 1345 C CA . VAL A 1 173 ? -10.893 -1.655 13.507 1.00 94.00 173 VAL A CA 1
ATOM 1346 C C . VAL A 1 173 ? -11.838 -1.062 14.549 1.00 94.00 173 VAL A C 1
ATOM 1348 O O . VAL A 1 173 ? -11.859 -1.522 15.688 1.00 94.00 173 VAL A O 1
ATOM 1351 N N . THR A 1 174 ? -12.666 -0.088 14.158 1.00 90.81 174 THR A N 1
ATOM 1352 C CA . THR A 1 174 ? -13.675 0.491 15.057 1.00 90.81 174 THR A CA 1
ATOM 1353 C C . THR A 1 174 ? -14.639 -0.587 15.553 1.00 90.81 174 THR A C 1
ATOM 1355 O O . THR A 1 174 ? -14.786 -0.755 16.758 1.00 90.81 174 THR A O 1
ATOM 1358 N N . GLU A 1 175 ? -15.219 -1.379 14.646 1.00 92.56 175 GLU A N 1
ATOM 1359 C CA . GLU A 1 175 ? -16.129 -2.487 14.970 1.00 92.56 175 GLU A CA 1
ATOM 1360 C C . GLU A 1 175 ? -15.507 -3.489 15.961 1.00 92.56 175 GLU A C 1
ATOM 1362 O O . GLU A 1 175 ? -16.162 -3.897 16.920 1.00 92.56 175 GLU A O 1
ATOM 1367 N N . ALA A 1 176 ? -14.231 -3.842 15.777 1.00 92.25 176 ALA A N 1
ATOM 1368 C CA . ALA A 1 176 ? -13.524 -4.788 16.641 1.00 92.25 176 ALA A CA 1
ATOM 1369 C C . ALA A 1 176 ? -13.202 -4.223 18.038 1.00 92.25 176 ALA A C 1
ATOM 1371 O O . ALA A 1 176 ? -13.262 -4.949 19.036 1.00 92.25 176 ALA A O 1
ATOM 1372 N N . VAL A 1 177 ? -12.859 -2.935 18.126 1.00 87.25 177 VAL A N 1
ATOM 1373 C CA . VAL A 1 177 ? -12.389 -2.293 19.365 1.00 87.25 177 VAL A CA 1
ATOM 1374 C C . VAL A 1 177 ? -13.546 -1.727 20.199 1.00 87.25 177 VAL A C 1
ATOM 1376 O O . VAL A 1 177 ? -13.480 -1.743 21.432 1.00 87.25 177 VAL A O 1
ATOM 1379 N N . THR A 1 178 ? -14.642 -1.281 19.572 1.00 89.81 178 THR A N 1
ATOM 1380 C CA . THR A 1 178 ? -15.788 -0.657 20.259 1.00 89.81 178 THR A CA 1
ATOM 1381 C C . THR A 1 178 ? -16.357 -1.498 21.412 1.00 89.81 178 THR A C 1
ATOM 1383 O O . THR A 1 178 ? -16.531 -0.934 22.494 1.00 89.81 178 THR A O 1
ATOM 1386 N N . PRO A 1 179 ? -16.609 -2.816 21.275 1.00 91.69 179 PRO A N 1
ATOM 1387 C CA . PRO A 1 179 ? -17.167 -3.609 22.372 1.00 91.69 179 PRO A CA 1
ATOM 1388 C C . PRO A 1 179 ? -16.252 -3.665 23.601 1.00 91.69 179 PRO A C 1
ATOM 1390 O O . PRO A 1 179 ? -16.729 -3.672 24.734 1.00 91.69 179 PRO A O 1
ATOM 1393 N N . GLN A 1 180 ? -14.933 -3.691 23.392 1.00 87.50 180 GLN A N 1
ATOM 1394 C CA . GLN A 1 180 ? -13.955 -3.727 24.481 1.00 87.50 180 GLN A CA 1
ATOM 1395 C C . GLN A 1 180 ? -13.893 -2.381 25.203 1.00 87.50 180 GLN A C 1
ATOM 1397 O O . GLN A 1 180 ? -13.913 -2.335 26.432 1.00 87.50 180 GLN A O 1
ATOM 1402 N N . VAL A 1 181 ? -13.888 -1.290 24.434 1.00 84.12 181 VAL A N 1
ATOM 1403 C CA . VAL A 1 181 ? -13.931 0.086 24.946 1.00 84.12 181 VAL A CA 1
ATOM 1404 C C . VAL A 1 181 ? -15.203 0.325 25.757 1.00 84.12 181 VAL A C 1
ATOM 1406 O O . VAL A 1 181 ? -15.129 0.899 26.842 1.00 84.12 181 VAL A O 1
ATOM 1409 N N . LEU A 1 182 ? -16.352 -0.163 25.279 1.00 88.69 182 LEU A N 1
ATOM 1410 C CA . LEU A 1 182 ? -17.627 -0.029 25.980 1.00 88.69 182 LEU A CA 1
ATOM 1411 C C . LEU A 1 182 ? -17.627 -0.797 27.307 1.00 88.69 182 LEU A C 1
ATOM 1413 O O . LEU A 1 182 ? -17.961 -0.217 28.333 1.00 88.69 182 LEU A O 1
ATOM 1417 N N . ARG A 1 183 ? -17.159 -2.052 27.325 1.00 88.19 183 ARG A N 1
ATOM 1418 C CA . ARG A 1 183 ? -17.032 -2.834 28.572 1.00 88.19 183 ARG A CA 1
ATOM 1419 C C . ARG A 1 183 ? -16.063 -2.197 29.564 1.00 88.19 183 ARG A C 1
ATOM 1421 O O . ARG A 1 183 ? -16.315 -2.190 30.764 1.00 88.19 183 ARG A O 1
ATOM 1428 N N . PHE A 1 184 ? -14.935 -1.679 29.082 1.00 81.75 184 PHE A N 1
ATOM 1429 C CA . PHE A 1 184 ? -13.978 -0.976 29.933 1.00 81.75 184 PHE A CA 1
ATOM 1430 C C . PHE A 1 184 ? -14.612 0.272 30.559 1.00 81.75 184 PHE A C 1
ATOM 1432 O O . PHE A 1 184 ? -14.426 0.527 31.747 1.00 81.75 184 PHE A O 1
ATOM 1439 N N . PHE A 1 185 ? -15.410 1.002 29.781 1.00 83.75 185 PHE A N 1
ATOM 1440 C CA . PHE A 1 185 ? -16.156 2.163 30.248 1.00 83.75 185 PHE A CA 1
ATOM 1441 C C . PHE A 1 185 ? -17.255 1.803 31.261 1.00 83.75 185 PHE A C 1
ATOM 1443 O O . PHE A 1 185 ? -17.340 2.433 32.312 1.00 83.75 185 PHE A O 1
ATOM 1450 N N . GLU A 1 186 ? -18.058 0.768 30.996 1.00 88.94 186 GLU A N 1
ATOM 1451 C CA . GLU A 1 186 ? -19.114 0.280 31.902 1.00 88.94 186 GLU A CA 1
ATOM 1452 C C . GLU A 1 186 ? -18.563 -0.140 33.273 1.00 88.94 186 GLU A C 1
ATOM 1454 O O . GLU A 1 186 ? -19.227 0.037 34.292 1.00 88.94 186 GLU A O 1
ATOM 1459 N N . ASN A 1 187 ? -17.314 -0.607 33.318 1.00 91.25 187 ASN A N 1
ATOM 1460 C CA . ASN A 1 187 ? -16.601 -0.937 34.554 1.00 91.25 187 ASN A CA 1
ATOM 1461 C C . ASN A 1 187 ? -15.986 0.287 35.270 1.00 91.25 187 ASN A C 1
ATOM 1463 O O . ASN A 1 187 ? -15.166 0.126 36.174 1.00 91.25 187 ASN A O 1
ATOM 1467 N N . GLY A 1 188 ? -16.340 1.513 34.871 1.00 89.31 188 GLY A N 1
ATOM 1468 C CA . GLY A 1 188 ? -15.811 2.757 35.442 1.00 89.31 188 GLY A CA 1
ATOM 1469 C C . GLY A 1 188 ? -14.422 3.149 34.927 1.00 89.31 188 GLY A C 1
ATOM 1470 O O . GLY A 1 188 ? -13.795 4.063 35.466 1.00 89.31 188 GLY A O 1
ATOM 1471 N N . GLY A 1 189 ? -13.920 2.475 33.890 1.00 84.06 189 GLY A N 1
ATOM 1472 C CA . GLY A 1 189 ? -12.654 2.807 33.250 1.00 84.06 189 GLY A CA 1
ATOM 1473 C C . GLY A 1 189 ? -12.718 4.138 32.495 1.00 84.06 189 GLY A C 1
ATOM 1474 O O . GLY A 1 189 ? -13.722 4.488 31.877 1.00 84.06 189 GLY A O 1
ATOM 1475 N N . THR A 1 190 ? -11.620 4.897 32.513 1.00 78.06 190 THR A N 1
ATOM 1476 C CA . THR A 1 190 ? -11.489 6.137 31.730 1.00 78.06 190 THR A CA 1
ATOM 1477 C C . THR A 1 190 ? -10.731 5.858 30.440 1.00 78.06 190 THR A C 1
ATOM 1479 O O . THR A 1 190 ? -9.546 5.529 30.468 1.00 78.06 190 THR A O 1
ATOM 1482 N N . VAL A 1 191 ? -11.403 5.997 29.300 1.00 69.56 191 VAL A N 1
ATOM 1483 C CA . VAL A 1 191 ? -10.781 5.848 27.979 1.00 69.56 191 VAL A CA 1
ATOM 1484 C C . VAL A 1 191 ? -10.267 7.212 27.534 1.00 69.56 191 VAL A C 1
ATOM 1486 O O . VAL A 1 191 ? -11.042 8.150 27.357 1.00 69.56 191 VAL A O 1
ATOM 1489 N N . SER A 1 192 ? -8.954 7.334 27.352 1.00 62.06 192 SER A N 1
ATOM 1490 C CA . SER A 1 192 ? -8.362 8.525 26.744 1.00 62.06 192 SER A CA 1
ATOM 1491 C C . SER A 1 192 ? -8.431 8.379 25.230 1.00 62.06 192 SER A C 1
ATOM 1493 O O . SER A 1 192 ? -7.604 7.691 24.639 1.00 62.06 192 SER A O 1
ATOM 1495 N N . PHE A 1 193 ? -9.396 9.035 24.590 1.00 59.00 193 PHE A N 1
ATOM 1496 C CA . PHE A 1 193 ? -9.403 9.147 23.136 1.00 59.00 193 PHE A CA 1
ATOM 1497 C C . PHE A 1 193 ? -8.412 10.237 22.713 1.00 59.00 193 PHE A C 1
ATOM 1499 O O . PHE A 1 193 ? -8.604 11.397 23.088 1.00 59.00 193 PHE A O 1
ATOM 1506 N N . PRO A 1 194 ? -7.381 9.931 21.909 1.00 48.81 194 PRO A N 1
ATOM 1507 C CA . PRO A 1 194 ? -6.562 10.952 21.269 1.00 48.81 194 PRO A CA 1
ATOM 1508 C C . PRO A 1 194 ? -7.344 11.589 20.104 1.00 48.81 194 PRO A C 1
ATOM 1510 O O . PRO A 1 194 ? -6.921 11.556 18.956 1.00 48.81 194 PRO A O 1
ATOM 1513 N N . LEU A 1 195 ? -8.527 12.146 20.370 1.00 42.38 195 LEU A N 1
ATOM 1514 C CA . LEU A 1 195 ? -9.323 12.855 19.371 1.00 42.38 195 LEU A CA 1
ATOM 1515 C C . LEU A 1 195 ? -8.952 14.338 19.397 1.00 42.38 195 LEU A C 1
ATOM 1517 O O . LEU A 1 195 ? -9.673 15.178 19.927 1.00 42.38 195 LEU A O 1
ATOM 1521 N N . ALA A 1 196 ? -7.811 14.660 18.790 1.00 36.38 196 ALA A N 1
ATOM 1522 C CA . ALA A 1 196 ? -7.597 15.988 18.232 1.00 36.38 196 ALA A CA 1
ATOM 1523 C C . ALA A 1 196 ? -8.133 15.973 16.794 1.00 36.38 196 ALA A C 1
ATOM 1525 O O . ALA A 1 196 ? -7.396 15.709 15.846 1.00 36.38 196 ALA A O 1
ATOM 1526 N N . VAL A 1 197 ? -9.433 16.223 16.620 1.00 35.72 197 VAL A N 1
ATOM 1527 C CA . VAL A 1 197 ? -9.982 16.533 15.292 1.00 35.72 197 VAL A CA 1
ATOM 1528 C C . VAL A 1 197 ? -9.624 17.988 14.996 1.00 35.72 197 VAL A C 1
ATOM 1530 O O . VAL A 1 197 ? -10.402 18.897 15.264 1.00 35.72 197 VAL A O 1
ATOM 1533 N N . SER A 1 198 ? -8.405 18.218 14.511 1.00 35.84 198 SER A N 1
ATOM 1534 C CA . SER A 1 198 ? -8.015 19.514 13.956 1.00 35.84 198 SER A CA 1
ATOM 1535 C C . SER A 1 198 ? -8.156 19.457 12.440 1.00 35.84 198 SER A C 1
ATOM 1537 O O . SER A 1 198 ? -7.527 18.627 11.785 1.00 35.84 198 SER A O 1
ATOM 1539 N N . ALA A 1 199 ? -8.969 20.350 11.873 1.00 36.69 199 ALA A N 1
ATOM 1540 C CA . ALA A 1 199 ? -8.991 20.598 10.429 1.00 36.69 199 ALA A CA 1
ATOM 1541 C C . ALA A 1 199 ? -7.682 21.252 9.934 1.00 36.69 199 ALA A C 1
ATOM 1543 O O . ALA A 1 199 ? -7.449 21.334 8.729 1.00 36.69 199 ALA A O 1
ATOM 1544 N N . ASP A 1 200 ? -6.829 21.693 10.863 1.00 34.72 200 ASP A N 1
ATOM 1545 C CA . ASP A 1 200 ? -5.538 22.309 10.604 1.00 34.72 200 ASP A CA 1
ATOM 1546 C C . ASP A 1 200 ? -4.389 21.364 11.030 1.00 34.72 200 ASP A C 1
ATOM 1548 O O . ASP A 1 200 ? -4.221 21.089 12.227 1.00 34.72 200 ASP A O 1
ATOM 1552 N N . PRO A 1 201 ? -3.575 20.850 10.086 1.00 42.97 201 PRO A N 1
ATOM 1553 C CA . PRO A 1 201 ? -2.440 19.984 10.399 1.00 42.97 201 PRO A CA 1
ATOM 1554 C C . PRO A 1 201 ? -1.303 20.698 11.155 1.00 42.97 201 PRO A C 1
ATOM 1556 O O . PRO A 1 201 ? -0.364 20.025 11.584 1.00 42.97 201 PRO A O 1
ATOM 1559 N N . ALA A 1 202 ? -1.353 22.026 11.330 1.00 46.88 202 ALA A N 1
ATOM 1560 C CA . ALA A 1 202 ? -0.303 22.799 11.996 1.00 46.88 202 ALA A CA 1
ATOM 1561 C C . ALA A 1 202 ? -0.499 22.982 13.519 1.00 46.88 202 ALA A C 1
ATOM 1563 O O . ALA A 1 202 ? 0.443 23.380 14.205 1.00 46.88 202 ALA A O 1
ATOM 1564 N N . THR A 1 203 ? -1.674 22.670 14.078 1.00 43.75 203 THR A N 1
ATOM 1565 C CA . THR A 1 203 ? -2.043 23.010 15.472 1.00 43.75 203 THR A CA 1
ATOM 1566 C C . THR A 1 203 ? -2.563 21.809 16.271 1.00 43.75 203 THR A C 1
ATOM 1568 O O . THR A 1 203 ? -3.634 21.820 16.867 1.00 43.75 203 THR A O 1
ATOM 1571 N N . SER A 1 204 ? -1.778 20.737 16.351 1.00 39.81 204 SER A N 1
ATOM 1572 C CA . SER A 1 204 ? -2.076 19.605 17.242 1.00 39.81 204 SER A CA 1
ATOM 1573 C C . SER A 1 204 ? -1.443 19.816 18.627 1.00 39.81 204 SER A C 1
ATOM 1575 O O . SER A 1 204 ? -0.324 19.366 18.884 1.00 39.81 204 SER A O 1
ATOM 1577 N N . ARG A 1 205 ? -2.163 20.470 19.548 1.00 45.47 205 ARG A N 1
ATOM 1578 C CA . ARG A 1 205 ? -1.905 20.388 20.999 1.00 45.47 205 ARG A CA 1
ATOM 1579 C C . ARG A 1 205 ? -3.014 19.532 21.609 1.00 45.47 205 ARG A C 1
ATOM 1581 O O . ARG A 1 205 ? -4.165 19.947 21.637 1.00 45.47 205 ARG A O 1
ATOM 1588 N N . SER A 1 206 ? -2.688 18.324 22.056 1.00 45.22 206 SER A N 1
ATOM 1589 C CA . SER A 1 206 ? -3.650 17.400 22.663 1.00 45.22 206 SER A CA 1
ATOM 1590 C C . SER A 1 206 ? -4.122 17.934 24.021 1.00 45.22 206 SER A C 1
ATOM 1592 O O . SER A 1 206 ? -3.400 17.834 25.013 1.00 45.22 206 SER A O 1
ATOM 1594 N N . THR A 1 207 ? -5.317 18.517 24.085 1.00 39.72 207 THR A N 1
ATOM 1595 C CA . THR A 1 207 ? -5.957 18.882 25.356 1.00 39.72 207 THR A CA 1
ATOM 1596 C C . THR A 1 207 ? -6.840 17.726 25.816 1.00 39.72 207 THR A C 1
ATOM 1598 O O . THR A 1 207 ? -7.817 17.388 25.154 1.00 39.72 207 THR A O 1
ATOM 1601 N N . GLN A 1 208 ? -6.493 17.102 26.945 1.00 38.97 208 GLN A N 1
ATOM 1602 C CA . GLN A 1 208 ? -7.354 16.116 27.601 1.00 38.97 208 GLN A CA 1
ATOM 1603 C C . GLN A 1 208 ? -8.546 16.829 28.250 1.00 38.97 208 GLN A C 1
ATOM 1605 O O . GLN A 1 208 ? -8.367 17.770 29.023 1.00 38.97 208 GLN A O 1
ATOM 1610 N N . VAL A 1 209 ? -9.763 16.374 27.953 1.00 39.47 209 VAL A N 1
ATOM 1611 C CA . VAL A 1 209 ? -10.996 16.876 28.573 1.00 39.47 209 VAL A CA 1
ATOM 1612 C C . VAL A 1 209 ? -11.629 15.745 29.379 1.00 39.47 209 VAL A C 1
ATOM 1614 O O . VAL A 1 209 ? -11.879 14.665 28.852 1.00 39.47 209 VAL A O 1
ATOM 1617 N N . ALA A 1 210 ? -11.884 15.989 30.666 1.00 40.81 210 ALA A N 1
ATOM 1618 C CA . ALA A 1 210 ? -12.548 15.031 31.547 1.00 40.81 210 ALA A CA 1
ATOM 1619 C C . ALA A 1 210 ? -14.026 14.846 31.153 1.00 40.81 210 ALA A C 1
ATOM 1621 O O . ALA A 1 210 ? -14.762 15.824 30.996 1.00 40.81 210 ALA A O 1
ATOM 1622 N N . TRP A 1 211 ? -14.472 13.591 31.040 1.00 41.88 211 TRP A N 1
ATOM 1623 C CA . TRP A 1 211 ? -15.778 13.231 30.467 1.00 41.88 211 TRP A CA 1
ATOM 1624 C C . TRP A 1 211 ? -16.986 13.759 31.251 1.00 41.88 211 TRP A C 1
ATOM 1626 O O . TRP A 1 211 ? -18.012 14.069 30.657 1.00 41.88 211 TRP A O 1
ATOM 1636 N N . GLY A 1 212 ? -16.848 13.989 32.562 1.00 49.88 212 GLY A N 1
ATOM 1637 C CA . GLY A 1 212 ? -17.898 14.618 33.379 1.00 49.88 212 GLY A CA 1
ATOM 1638 C C . GLY A 1 212 ? -18.284 16.039 32.937 1.00 49.88 212 GLY A C 1
ATOM 1639 O O . GLY A 1 212 ? -19.292 16.566 33.398 1.00 49.88 212 GLY A O 1
ATOM 1640 N N . ARG A 1 213 ? -17.505 16.665 32.040 1.00 38.12 213 ARG A N 1
ATOM 1641 C CA . ARG A 1 213 ? -17.827 17.955 31.407 1.00 38.12 213 ARG A CA 1
ATOM 1642 C C . ARG A 1 213 ? -18.405 17.838 29.994 1.00 38.12 213 ARG A C 1
ATOM 1644 O O . ARG A 1 213 ? -18.806 18.852 29.430 1.00 38.12 213 ARG A O 1
ATOM 1651 N N . ILE A 1 214 ? -18.449 16.641 29.411 1.00 43.84 214 ILE A N 1
ATOM 1652 C CA . ILE A 1 214 ? -18.940 16.413 28.049 1.00 43.84 214 ILE A CA 1
ATOM 1653 C C . ILE A 1 214 ? -20.397 15.960 28.145 1.00 43.84 214 ILE A C 1
ATOM 1655 O O . ILE A 1 214 ? -20.724 14.779 28.127 1.00 43.84 214 ILE A O 1
ATOM 1659 N N . THR A 1 215 ? -21.295 16.933 28.291 1.00 42.09 215 THR A N 1
ATOM 1660 C CA . THR A 1 215 ? -22.731 16.686 28.504 1.00 42.09 215 THR A CA 1
ATOM 1661 C C . THR A 1 215 ? -23.449 16.232 27.229 1.00 42.09 215 THR A C 1
ATOM 1663 O O . THR A 1 215 ? -24.531 15.656 27.302 1.00 42.09 215 THR A O 1
ATOM 1666 N N . ARG A 1 216 ? -22.870 16.494 26.047 1.00 40.50 216 ARG A N 1
ATOM 1667 C CA . ARG A 1 216 ? -23.375 16.041 24.742 1.00 40.50 216 ARG A CA 1
ATOM 1668 C C . ARG A 1 216 ? -22.202 15.821 23.793 1.00 40.50 216 ARG A C 1
ATOM 1670 O O . ARG A 1 216 ? -21.525 16.781 23.436 1.00 40.50 216 ARG A O 1
ATOM 1677 N N . LEU A 1 217 ? -21.991 14.580 23.360 1.00 49.47 217 LEU A N 1
ATOM 1678 C CA . LEU A 1 217 ? -21.253 14.318 22.129 1.00 49.47 217 LEU A CA 1
ATOM 1679 C C . LEU A 1 217 ? -22.279 14.396 20.997 1.00 49.47 217 LEU A C 1
ATOM 1681 O O . LEU A 1 217 ? -23.144 13.519 20.924 1.00 49.47 217 LEU A O 1
ATOM 1685 N N . PRO A 1 218 ? -22.266 15.427 20.140 1.00 43.94 218 PRO A N 1
ATOM 1686 C CA . PRO A 1 218 ? -23.022 15.349 18.908 1.00 43.94 218 PRO A CA 1
ATOM 1687 C C . PRO A 1 218 ? -22.385 14.233 18.077 1.00 43.94 218 PRO A C 1
ATOM 1689 O O . PRO A 1 218 ? -21.377 14.436 17.404 1.00 43.94 218 PRO A O 1
ATOM 1692 N N . LEU A 1 219 ? -22.965 13.036 18.136 1.00 41.94 219 LEU A N 1
ATOM 1693 C CA . LEU A 1 219 ? -22.802 12.018 17.103 1.00 41.94 219 LEU A CA 1
ATOM 1694 C C . LEU A 1 219 ? -23.548 12.557 15.877 1.00 41.94 219 LEU A C 1
ATOM 1696 O O . LEU A 1 219 ? -24.694 12.211 15.606 1.00 41.94 219 LEU A O 1
ATOM 1700 N N . GLY A 1 220 ? -22.942 13.560 15.246 1.00 37.16 220 GLY A N 1
ATOM 1701 C CA . GLY A 1 220 ? -23.518 14.293 14.139 1.00 37.16 220 GLY A CA 1
ATOM 1702 C C . GLY A 1 220 ? -23.635 13.378 12.936 1.00 37.16 220 GLY A C 1
ATOM 1703 O O . GLY A 1 220 ? -22.635 12.882 12.421 1.00 37.16 220 GLY A O 1
ATOM 1704 N N . ALA A 1 221 ? -24.876 13.201 12.494 1.00 46.16 221 ALA A N 1
ATOM 1705 C CA . ALA A 1 221 ? -25.218 12.874 11.125 1.00 46.16 221 ALA A CA 1
ATOM 1706 C C . ALA A 1 221 ? -24.291 13.604 10.135 1.00 46.16 221 ALA A C 1
ATOM 1708 O O . ALA A 1 221 ? -23.887 14.739 10.381 1.00 46.16 221 ALA A O 1
ATOM 1709 N N . THR A 1 222 ? -23.976 12.913 9.037 1.00 40.81 222 THR A N 1
ATOM 1710 C CA . THR A 1 222 ? -23.332 13.380 7.794 1.00 40.81 222 THR A CA 1
ATOM 1711 C C . THR A 1 222 ? -22.997 14.878 7.722 1.00 40.81 222 THR A C 1
ATOM 1713 O O . THR A 1 222 ? -23.909 15.699 7.827 1.00 40.81 222 THR A O 1
ATOM 1716 N N . PRO A 1 223 ? -21.736 15.255 7.429 1.00 43.34 223 PRO A N 1
ATOM 1717 C CA . PRO A 1 223 ? -21.331 16.651 7.332 1.00 43.34 223 PRO A CA 1
ATOM 1718 C C . PRO A 1 223 ? -22.042 17.324 6.154 1.00 43.34 223 PRO A C 1
ATOM 1720 O O . PRO A 1 223 ? -21.588 17.255 5.013 1.00 43.34 223 PRO A O 1
ATOM 1723 N N . GLN A 1 224 ? -23.156 18.003 6.419 1.00 37.19 224 GLN A N 1
ATOM 1724 C CA . GLN A 1 224 ? -23.585 19.080 5.544 1.00 37.19 224 GLN A CA 1
ATOM 1725 C C . GLN A 1 224 ? -22.715 20.291 5.859 1.00 37.19 224 GLN A C 1
ATOM 1727 O O . GLN A 1 224 ? -22.669 20.762 6.997 1.00 37.19 224 GLN A O 1
ATOM 1732 N N . MET A 1 225 ? -21.987 20.752 4.839 1.00 38.34 225 MET A N 1
ATOM 1733 C CA . MET A 1 225 ? -21.242 22.006 4.832 1.00 38.34 225 MET A CA 1
ATOM 1734 C C . MET A 1 225 ? -22.160 23.144 5.281 1.00 38.34 225 MET A C 1
ATOM 1736 O O . MET A 1 225 ? -22.873 23.739 4.479 1.00 38.34 225 MET A O 1
ATOM 1740 N N . THR A 1 226 ? -22.135 23.459 6.570 1.00 36.84 226 THR A N 1
ATOM 1741 C CA . THR A 1 226 ? -22.714 24.700 7.066 1.00 36.84 226 THR A CA 1
ATOM 1742 C C . THR A 1 226 ? -21.590 25.719 7.033 1.00 36.84 226 THR A C 1
ATOM 1744 O O . THR A 1 226 ? -20.666 25.682 7.843 1.00 36.84 226 THR A O 1
ATOM 1747 N N . SER A 1 227 ? -21.632 26.576 6.015 1.00 43.03 227 SER A N 1
ATOM 1748 C CA . SER A 1 227 ? -20.840 27.799 5.949 1.00 43.03 227 SER A CA 1
ATOM 1749 C C . SER A 1 227 ? -21.086 28.596 7.230 1.00 43.03 227 SER A C 1
ATOM 1751 O O . SER A 1 227 ? -22.188 29.082 7.472 1.00 43.03 227 SER A O 1
ATOM 1753 N N . VAL A 1 228 ? -20.062 28.698 8.075 1.00 38.16 228 VAL A N 1
ATOM 1754 C CA . VAL A 1 228 ? -20.056 29.627 9.203 1.00 38.16 228 VAL A CA 1
ATOM 1755 C C . VAL A 1 228 ? -19.727 30.999 8.625 1.00 38.16 228 VAL A C 1
ATOM 1757 O O . VAL A 1 228 ? -18.569 31.304 8.347 1.00 38.16 228 VAL A O 1
ATOM 1760 N N . GLN A 1 229 ? -20.753 31.815 8.385 1.00 35.34 229 GLN A N 1
ATOM 1761 C CA . GLN A 1 229 ? -20.561 33.250 8.213 1.00 35.34 229 GLN A CA 1
ATOM 1762 C C . GLN A 1 229 ? -20.318 33.856 9.594 1.00 35.34 229 GLN A C 1
ATOM 1764 O O . GLN A 1 229 ? -21.217 33.919 10.429 1.00 35.34 229 GLN A O 1
ATOM 1769 N N . THR A 1 230 ? -19.087 34.288 9.847 1.00 42.03 230 THR A N 1
ATOM 1770 C CA . THR A 1 230 ? -18.751 35.084 11.025 1.00 42.03 230 THR A CA 1
ATOM 1771 C C . THR A 1 230 ? -19.290 36.495 10.807 1.00 42.03 230 THR A C 1
ATOM 1773 O O . THR A 1 230 ? -18.653 37.320 10.154 1.00 42.03 230 THR A O 1
ATOM 1776 N N . THR A 1 231 ? -20.487 36.781 11.315 1.00 45.34 231 THR A N 1
ATOM 1777 C CA . THR A 1 231 ? -21.008 38.150 11.379 1.00 45.34 231 THR A CA 1
ATOM 1778 C C . THR A 1 231 ? -20.228 38.901 12.457 1.00 45.34 231 THR A C 1
ATOM 1780 O O . THR A 1 231 ? -20.534 38.821 13.644 1.00 45.34 231 THR A O 1
ATOM 1783 N N . GLY A 1 232 ? -19.158 39.582 12.048 1.00 49.25 232 GLY A N 1
ATOM 1784 C CA . GLY A 1 232 ? -18.439 40.524 12.897 1.00 49.25 232 GLY A CA 1
ATOM 1785 C C . GLY A 1 232 ? -19.308 41.751 13.145 1.00 49.25 232 GLY A C 1
ATOM 1786 O O . GLY A 1 232 ? -19.446 42.598 12.266 1.00 49.25 232 GLY A O 1
ATOM 1787 N N . ALA A 1 233 ? -19.895 41.835 14.338 1.00 49.41 233 ALA A N 1
ATOM 1788 C CA . ALA A 1 233 ? -20.429 43.076 14.871 1.00 49.41 233 ALA A CA 1
ATOM 1789 C C . ALA A 1 233 ? -19.246 44.015 15.153 1.00 49.41 233 ALA A C 1
ATOM 1791 O O . ALA A 1 233 ? -18.475 43.806 16.089 1.00 49.41 233 ALA A O 1
ATOM 1792 N N . VAL A 1 234 ? -19.071 45.008 14.283 1.00 64.19 234 VAL A N 1
ATOM 1793 C CA . VAL A 1 234 ? -18.194 46.155 14.516 1.00 64.19 234 VAL A CA 1
ATOM 1794 C C . VAL A 1 234 ? -18.925 47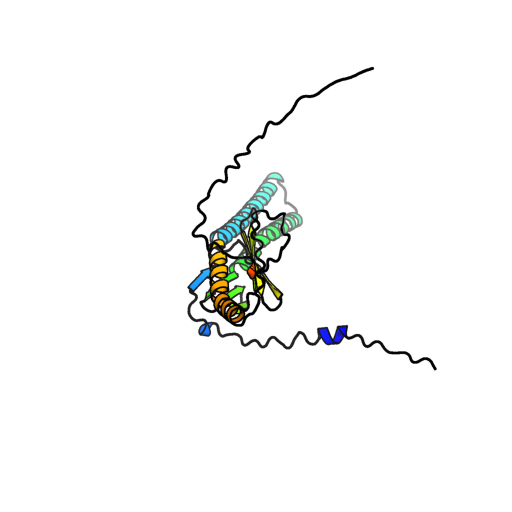.065 15.498 1.00 64.19 234 VAL A C 1
ATOM 1796 O O . VAL A 1 234 ? -19.887 47.735 15.133 1.00 64.19 234 VAL A O 1
ATOM 1799 N N . ASP A 1 235 ? -18.502 47.015 16.758 1.00 59.62 235 ASP A N 1
ATOM 1800 C CA . ASP A 1 235 ? -18.895 47.952 17.807 1.00 59.62 235 ASP A CA 1
ATOM 1801 C C . ASP A 1 235 ? -18.050 49.226 17.645 1.00 59.62 235 ASP A C 1
ATOM 1803 O O . ASP A 1 235 ? -16.859 49.262 17.969 1.00 59.62 235 ASP A O 1
ATOM 1807 N N . ASP A 1 236 ? -18.656 50.242 17.031 1.00 61.81 236 ASP A N 1
ATOM 1808 C CA . ASP A 1 236 ? -18.079 51.568 16.819 1.00 61.81 236 ASP A CA 1
ATOM 1809 C C . ASP A 1 236 ? -18.392 52.453 18.033 1.00 61.81 236 ASP A C 1
ATOM 1811 O O . ASP A 1 236 ? -19.367 53.200 18.071 1.00 61.81 236 ASP A O 1
ATOM 1815 N N . SER A 1 237 ? -17.558 52.323 19.064 1.00 57.06 237 SER A N 1
ATOM 1816 C CA . SER A 1 237 ? -17.622 53.118 20.290 1.00 57.06 237 SER A CA 1
ATOM 1817 C C . SER A 1 237 ? -16.350 53.960 20.433 1.00 57.06 237 SER A C 1
ATOM 1819 O O . SER A 1 237 ? -15.508 53.698 21.295 1.00 57.06 237 SER A O 1
ATOM 1821 N N . ARG A 1 238 ? -16.171 54.986 19.586 1.00 61.91 238 ARG A N 1
ATOM 1822 C CA . ARG A 1 238 ? -15.111 55.997 19.766 1.00 61.91 238 ARG A CA 1
ATOM 1823 C C . ARG A 1 238 ? -15.690 57.290 20.328 1.00 61.91 238 ARG A C 1
ATOM 1825 O O . ARG A 1 238 ? -16.093 58.199 19.611 1.00 61.91 238 ARG A O 1
ATOM 1832 N N . ASN A 1 239 ? -15.718 57.321 21.656 1.00 58.69 239 ASN A N 1
ATOM 1833 C CA . ASN A 1 239 ? -16.091 58.469 22.462 1.00 58.69 239 ASN A CA 1
ATOM 1834 C C . ASN A 1 239 ? -15.000 59.557 22.426 1.00 58.69 239 ASN A C 1
ATOM 1836 O O . ASN A 1 239 ? -13.798 59.291 22.469 1.00 58.69 239 ASN A O 1
ATOM 1840 N N . THR A 1 240 ? -15.489 60.784 22.346 1.00 64.75 240 THR A N 1
ATOM 1841 C CA . THR A 1 240 ? -14.847 62.097 22.402 1.00 64.75 240 THR A CA 1
ATOM 1842 C C . THR A 1 240 ? -14.255 62.448 23.771 1.00 64.75 240 THR A C 1
ATOM 1844 O O . THR A 1 240 ? -14.882 62.155 24.783 1.00 64.75 240 THR A O 1
ATOM 1847 N N . ALA A 1 241 ? -13.118 63.160 23.768 1.00 58.81 241 ALA A N 1
ATOM 1848 C CA . ALA A 1 241 ? -12.605 64.159 24.738 1.00 58.81 241 ALA A CA 1
ATOM 1849 C C . ALA A 1 241 ? -11.063 64.088 24.711 1.00 58.81 241 ALA A C 1
ATOM 1851 O O . ALA A 1 241 ? -10.507 63.001 24.730 1.00 58.81 241 ALA A O 1
ATOM 1852 N N . GLY A 1 242 ? -10.259 65.143 24.656 1.00 53.41 242 GLY A N 1
ATOM 1853 C CA . GLY A 1 242 ? -10.467 66.564 24.867 1.00 53.41 242 GLY A CA 1
ATOM 1854 C C . GLY A 1 242 ? -9.161 67.137 25.443 1.00 53.41 242 GLY A C 1
ATOM 1855 O O . GLY A 1 242 ? -8.587 66.546 26.346 1.00 53.41 242 GLY A O 1
ATOM 1856 N N . ALA A 1 243 ? -8.758 68.303 24.931 1.00 55.69 243 ALA A N 1
ATOM 1857 C CA . ALA A 1 243 ? -8.034 69.367 25.636 1.00 55.69 243 ALA A CA 1
ATOM 1858 C C . ALA A 1 243 ? -6.524 69.247 25.998 1.00 55.69 243 ALA A C 1
ATOM 1860 O O . ALA A 1 243 ? -6.100 68.440 26.814 1.00 55.69 243 ALA A O 1
ATOM 1861 N N . HIS A 1 244 ? -5.803 70.275 25.513 1.00 51.12 244 HIS A N 1
ATOM 1862 C CA . HIS A 1 244 ? -4.883 71.183 26.233 1.00 51.12 244 HIS A CA 1
ATOM 1863 C C . HIS A 1 244 ? -3.355 71.108 26.005 1.00 51.12 244 HIS A C 1
ATOM 1865 O O . HIS A 1 244 ? -2.665 70.240 26.519 1.00 51.12 244 HIS A O 1
ATOM 1871 N N . SER A 1 245 ? -2.864 72.213 25.410 1.00 60.81 245 SER A N 1
ATOM 1872 C CA . SER A 1 245 ? -1.773 73.075 25.910 1.00 60.81 245 SER A CA 1
ATOM 1873 C C . SER A 1 245 ? -0.325 72.568 25.822 1.00 60.81 245 SER A C 1
ATOM 1875 O O . SER A 1 245 ? 0.142 71.826 26.685 1.00 60.81 245 SER A O 1
ATOM 1877 N N . ARG A 1 246 ? 0.435 73.112 24.861 1.00 60.25 246 ARG A N 1
ATOM 1878 C CA . ARG A 1 246 ? 1.441 74.167 25.107 1.00 60.25 246 ARG A CA 1
ATOM 1879 C C . ARG A 1 246 ? 1.902 74.810 23.804 1.00 60.25 246 ARG A C 1
ATOM 1881 O O . ARG A 1 246 ? 1.973 74.081 22.794 1.00 60.25 246 ARG A O 1
#

Radius of gyration: 30.74 Å; chains: 1; bounding box: 66×96×92 Å

Sequence (246 aa):
MHSIQLTRNSKLDSLMETKNSCDRFPLDESALGVPDQVHRISPRVISLCWLAALACLVAAALVVSLLSKRLGTTVPLRHAMLLGAALLTEALVPIVMAVHFRTVAYLVFRDGLVHVRGSRRTIVRWDEITEVFEKRTYRGTRYRIVLSDGRTTSITPILTNHDELGATIAARVTEAVTPQVLRFFENGGTVSFPLAVSADPATSRSTQVAWGRITRLPLGATPQMTSVQTTGAVDDSRNTAGAHSR

Foldseek 3Di:
DDDDDDPDPPPVVVVVVPPPPPPPPPPPVVVLPAFPDKKAFDVVLLVVLVVVLVVLVVVLVVVLVVCCVVVVDDPPVVVNVVSVVVSVVVSVVSVVVSVQRRQWMWTHTLQFIWTTGHPDIDTDGLQQWDDWDWDQDPVGIKIWTAGPVRDIDIDDPRIDPSVVVSVVSVVSSCVVCVVVVVVCVVVVHDDFDQPPPDPDPPDDDRDTDDCVPCPDDCPDDDDDPDPPDPPDDDPPDDDDDDDDDD

pLDDT: mean 75.5, std 21.51, range [29.95, 97.38]

Secondary structure (DSSP, 8-state):
---------TTTHHHHTTSS--------GGGG-S-SEEEEB-HHHHHHHHHHHHHHHHHHHHHHHHHHHHH-S---HHHHHHHHHHHHHHHHHHHHHHHHHHTEEEEE-SSEEEEEETTEEEEEEGGGEEEEEEEEETTEEEEEEEETTS-EEEEPTTBTTHHHHHHHHHHHHHHHHHHHHHHHHHTT----------S-TT--------GGG--------S------------------------